Protein AF-A0A6H1ZQ33-F1 (afdb_monomer_lite)

Sequence (287 aa):
MNAYDLFRAVRDDLNEASASHWKDPEVLQKLNLNYLQLAARIGNSPGDWLLTSESVTPVASVITLPSNCAKPVHLEDSEGNPIWVNTTVRDRQVFRTVGISDEGAGQAYLQGNTIVVNADSFTTVCTLWYQERLPLLHCGVLQASTGATTLMFQLVDSNARSMLASGVNDYYNGEVVEVIDVTSGVVSQATIADYVGSTGAATVATMSPAPAATDYYGTVPRIPDEALPLLQLATTVQLLAKPSSAIDPKYFEYFAGLMKKAKVDFESWLEPRMHTSSHVQTTQWEA

Radius of gyration: 22.66 Å; chains: 1; bounding box: 55×44×64 Å

Foldseek 3Di:
DFPLVLLCLLCVLLVHNDDDPDDSQNLLVLLQVLLQVVLVVVLPFQFCLQKDKDWFWDAQQKTFADPQFPFWDWKAFPVRHTAAEDEDPVPDDPAADPDDDPPPLRHWYDDPRIIGGSHGRGGTIMMIIGGTHDFRKAKDFFQFAPKQFKTAGDQDDPDDDGNHDALDWPRQAQWKKWKQDPVPRDIWIWGFHTAHSNGSITTTDGTPPMDGRGIIMITHRSDDPLCSQLSSLSSSLVVCPPPVNPDDVVSSVVSVVSNVVSVVSVVVVSVVSSVPRPPPDDDDDDD

Secondary structure (DSSP, 8-state):
--HHHHHHHHHHHTT-SSSSSS-HHHHHHHHHHHHHHHHHHHHHSSS-TTEEEEEE--BTTEEEPPTTEEEEEEEE-TTS-B--EE-SSTT--SSPBPS--SS----EEEETTEEEESBTT----EEEEEEE-PPPP-EEE-S-B-GGGEEE-----TT-SSSPPPSSTTTTTT-EEEEE-TTT--EEEEEEEEEETTTTEEEESPPSSPP-TT-EEEEPP-S-GGGHHHHHHHHHHHHHTSTT----HHHHHHHHHHHHHHHHHHHHHHHHHHHH---TTSS----

Organism: NCBI:txid1070528

pLDDT: mean 82.44, std 15.57, range [31.55, 96.94]

Structure (mmCIF, N/CA/C/O backbone):
data_AF-A0A6H1ZQ33-F1
#
_entry.id   AF-A0A6H1ZQ33-F1
#
loop_
_atom_site.group_PDB
_a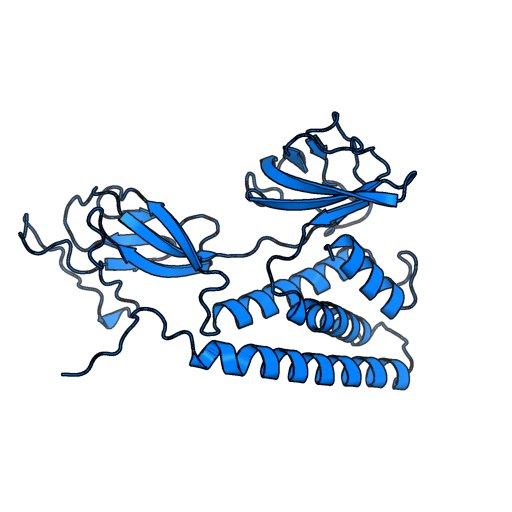tom_site.id
_atom_site.type_symbol
_atom_site.label_atom_id
_atom_site.label_alt_id
_atom_site.label_comp_id
_atom_site.label_asym_id
_atom_site.label_entity_id
_atom_site.label_seq_id
_atom_site.pdbx_PDB_ins_code
_atom_site.Cartn_x
_atom_site.Cartn_y
_atom_site.Cartn_z
_atom_site.occupancy
_atom_site.B_iso_or_equiv
_atom_site.auth_seq_id
_atom_site.auth_comp_id
_atom_site.auth_asym_id
_atom_site.auth_atom_id
_atom_site.pdbx_PDB_model_num
ATOM 1 N N . MET A 1 1 ? -9.427 7.781 3.039 1.00 86.81 1 MET A N 1
ATOM 2 C CA . MET A 1 1 ? -9.443 6.988 4.290 1.00 86.81 1 MET A CA 1
ATOM 3 C C . MET A 1 1 ? -8.051 6.417 4.467 1.00 86.81 1 MET A C 1
ATOM 5 O O . MET A 1 1 ? -7.595 5.715 3.570 1.00 86.81 1 MET A O 1
ATOM 9 N N . ASN A 1 2 ? -7.358 6.749 5.554 1.00 92.56 2 ASN A N 1
ATOM 10 C CA . ASN A 1 2 ? -5.981 6.290 5.772 1.00 92.56 2 ASN A CA 1
ATOM 11 C C . ASN A 1 2 ? -5.921 4.965 6.558 1.00 92.56 2 ASN A C 1
ATOM 13 O O . ASN A 1 2 ? -6.940 4.394 6.952 1.00 92.56 2 ASN A O 1
ATOM 17 N N . ALA A 1 3 ? -4.705 4.462 6.790 1.00 92.88 3 ALA A N 1
ATOM 18 C CA . ALA A 1 3 ? -4.466 3.244 7.558 1.00 92.88 3 ALA A CA 1
ATOM 19 C C . ALA A 1 3 ? -4.982 3.308 9.007 1.00 92.88 3 ALA A C 1
ATOM 21 O O . ALA A 1 3 ? -5.410 2.279 9.526 1.00 92.88 3 ALA A O 1
ATOM 22 N N . TYR A 1 4 ? -4.971 4.482 9.650 1.00 92.25 4 TYR A N 1
ATOM 23 C CA . TYR A 1 4 ? -5.495 4.647 11.010 1.00 92.25 4 TYR A CA 1
ATOM 24 C C . TYR A 1 4 ? -7.017 4.493 11.040 1.00 92.25 4 TYR A C 1
ATOM 26 O O . TYR A 1 4 ? -7.548 3.766 11.878 1.00 92.25 4 TYR A O 1
ATOM 34 N N . ASP A 1 5 ? -7.714 5.102 10.082 1.00 93.19 5 ASP A N 1
ATOM 35 C CA . ASP A 1 5 ? -9.164 4.969 9.947 1.00 93.19 5 ASP A CA 1
ATOM 36 C C . ASP A 1 5 ? -9.570 3.525 9.636 1.00 93.19 5 ASP A C 1
ATOM 38 O O . ASP A 1 5 ? -10.483 2.992 10.262 1.00 93.19 5 ASP A O 1
ATOM 42 N N . LEU A 1 6 ? -8.857 2.859 8.719 1.00 94.31 6 LEU A N 1
ATOM 43 C CA . LEU A 1 6 ? -9.058 1.437 8.413 1.00 94.31 6 LEU A CA 1
ATOM 44 C C . LEU A 1 6 ? -8.862 0.560 9.649 1.00 94.31 6 LEU A C 1
ATOM 46 O O . LEU A 1 6 ? -9.669 -0.324 9.933 1.00 94.31 6 LEU A O 1
ATOM 50 N N . PHE A 1 7 ? -7.781 0.803 10.386 1.00 92.62 7 PHE A N 1
ATOM 51 C CA . PHE A 1 7 ? -7.475 0.090 11.614 1.00 92.62 7 PHE A CA 1
ATOM 52 C C . PHE A 1 7 ? -8.582 0.276 12.657 1.00 92.62 7 PHE A C 1
ATOM 54 O O . PHE A 1 7 ? -9.030 -0.699 13.265 1.00 92.62 7 PHE A O 1
ATOM 61 N N . ARG A 1 8 ? -9.065 1.511 12.830 1.00 91.75 8 ARG A N 1
ATOM 62 C CA . ARG A 1 8 ? -10.172 1.831 13.734 1.00 91.75 8 ARG A CA 1
ATOM 63 C C . ARG A 1 8 ? -11.480 1.178 13.290 1.00 91.75 8 ARG A C 1
ATOM 65 O O . ARG A 1 8 ? -12.187 0.631 14.124 1.00 91.75 8 ARG A O 1
ATOM 72 N N . ALA A 1 9 ? -11.775 1.164 11.996 1.00 93.81 9 ALA A N 1
ATOM 73 C CA . ALA A 1 9 ? -12.969 0.512 11.473 1.00 93.81 9 ALA A CA 1
ATOM 74 C C . ALA A 1 9 ? -12.946 -1.006 11.734 1.00 93.81 9 ALA A C 1
ATOM 76 O O . ALA A 1 9 ? -13.940 -1.571 12.181 1.00 93.81 9 ALA A O 1
ATOM 77 N N . VAL A 1 10 ? -11.790 -1.661 11.559 1.00 93.88 10 VAL A N 1
ATOM 78 C CA . VAL A 1 10 ? -11.614 -3.075 11.940 1.00 93.88 10 VAL A CA 1
ATOM 79 C C . VAL A 1 10 ? -11.776 -3.265 13.452 1.00 93.88 10 VAL A C 1
ATOM 81 O O . VAL A 1 10 ? -12.384 -4.236 13.888 1.00 93.88 10 VAL A O 1
ATOM 84 N N . ARG A 1 11 ? -11.256 -2.351 14.274 1.00 91.06 11 ARG A N 1
ATOM 85 C CA . ARG A 1 11 ? -11.430 -2.374 15.736 1.00 91.06 11 ARG A CA 1
ATOM 86 C C . ARG A 1 11 ? -12.899 -2.277 16.149 1.00 91.06 11 ARG A C 1
ATOM 88 O O . ARG A 1 11 ? -13.353 -3.070 16.976 1.00 91.06 11 ARG A O 1
ATOM 95 N N . ASP A 1 12 ? -13.635 -1.364 15.532 1.00 92.19 12 ASP A N 1
ATOM 96 C CA . ASP A 1 12 ? -15.066 -1.177 15.758 1.00 92.19 12 ASP A CA 1
ATOM 97 C C . ASP A 1 12 ? -15.859 -2.425 15.315 1.00 92.19 12 ASP A C 1
ATOM 99 O O . ASP A 1 12 ? -16.721 -2.900 16.055 1.00 92.19 12 ASP A O 1
ATOM 103 N N . ASP A 1 13 ? -15.496 -3.038 14.181 1.00 92.69 13 ASP A N 1
ATOM 104 C CA . ASP A 1 13 ? -16.067 -4.310 13.702 1.00 92.69 13 ASP A CA 1
ATOM 105 C C . ASP A 1 13 ? -15.743 -5.514 14.603 1.00 92.69 13 ASP A C 1
ATOM 107 O O . ASP A 1 13 ? -16.437 -6.527 14.569 1.00 92.69 13 ASP A O 1
ATOM 111 N N . LEU A 1 14 ? -14.671 -5.445 15.391 1.00 90.19 14 LEU A N 1
ATOM 112 C CA . LEU A 1 14 ? -14.333 -6.452 16.402 1.00 90.19 14 LEU A CA 1
ATOM 113 C C . LEU A 1 14 ? -14.990 -6.153 17.754 1.00 90.19 14 LEU A C 1
ATOM 115 O O . LEU A 1 14 ? -14.825 -6.934 18.692 1.00 90.19 14 LEU A O 1
ATOM 119 N N . ASN A 1 15 ? -15.732 -5.045 17.853 1.00 88.25 15 ASN A N 1
ATOM 120 C CA . ASN A 1 15 ? -16.307 -4.517 19.084 1.00 88.25 15 ASN A CA 1
ATOM 121 C C . ASN A 1 15 ? -15.245 -4.266 20.178 1.00 88.25 15 ASN A C 1
ATOM 123 O O . ASN A 1 15 ? -15.492 -4.474 21.367 1.00 88.25 15 ASN A O 1
ATOM 127 N N . GLU A 1 16 ? -14.051 -3.818 19.774 1.00 83.62 16 GLU A N 1
ATOM 128 C CA . GLU A 1 16 ? -12.938 -3.479 20.665 1.00 83.62 16 GLU A CA 1
ATOM 129 C C . GLU A 1 16 ? -12.444 -2.053 20.409 1.00 83.62 16 GLU A C 1
ATOM 131 O O . GLU A 1 16 ? -11.578 -1.832 19.567 1.00 83.62 16 GLU A O 1
ATOM 136 N N . ALA A 1 17 ? -12.929 -1.082 21.190 1.00 73.50 17 ALA A N 1
ATOM 137 C CA . ALA A 1 17 ? -12.466 0.310 21.098 1.00 73.50 17 ALA A CA 1
ATOM 138 C C . ALA A 1 17 ? -10.985 0.491 21.503 1.00 73.50 17 ALA A C 1
ATOM 140 O O . ALA A 1 17 ? -10.341 1.462 21.112 1.00 73.50 17 ALA A O 1
ATOM 141 N N . SER A 1 18 ? -10.440 -0.433 22.297 1.00 75.00 18 SER A N 1
ATOM 142 C CA . SER A 1 18 ? -9.025 -0.501 22.668 1.00 75.00 18 SER A CA 1
ATOM 143 C C . SER A 1 18 ? -8.564 -1.956 22.749 1.00 75.00 18 SER A C 1
ATOM 145 O O . SER A 1 18 ? -9.382 -2.869 22.884 1.00 75.00 18 SER A O 1
ATOM 147 N N . ALA A 1 19 ? -7.251 -2.183 22.645 1.00 76.00 19 ALA A N 1
ATOM 148 C CA . ALA A 1 19 ? -6.674 -3.523 22.658 1.00 76.00 19 ALA A CA 1
ATOM 149 C C . ALA A 1 19 ? -7.055 -4.305 23.929 1.00 76.00 19 ALA A C 1
ATOM 151 O O . ALA A 1 19 ? -6.615 -3.968 25.030 1.00 76.00 19 ALA A O 1
ATOM 152 N N . SER A 1 20 ? -7.848 -5.370 23.764 1.00 79.62 20 SER A N 1
ATOM 153 C CA . SER A 1 20 ? -8.213 -6.293 24.843 1.00 79.62 20 SER A CA 1
ATOM 154 C C . SER A 1 20 ? -7.872 -7.733 24.469 1.00 79.62 20 SER A C 1
ATOM 156 O O . SER A 1 20 ? -6.851 -8.254 24.921 1.00 79.62 20 SER A O 1
ATOM 158 N N . HIS A 1 21 ? -8.673 -8.370 23.610 1.00 83.62 21 HIS A N 1
ATOM 159 C CA . HIS A 1 21 ? -8.363 -9.687 23.062 1.00 83.62 21 HIS A CA 1
ATOM 160 C C . HIS A 1 21 ? -7.360 -9.571 21.917 1.00 83.62 21 HIS A C 1
ATOM 162 O O . HIS A 1 21 ? -6.404 -10.346 21.837 1.00 83.62 21 HIS A O 1
ATOM 168 N N . TRP A 1 22 ? -7.564 -8.588 21.040 1.00 85.12 22 TRP A N 1
ATOM 169 C CA . TRP A 1 22 ? -6.690 -8.345 19.903 1.00 85.12 22 TRP A CA 1
ATOM 170 C C . TRP A 1 22 ? -5.656 -7.289 20.246 1.00 85.12 22 TRP A C 1
ATOM 172 O O . TRP A 1 22 ? -5.996 -6.186 20.672 1.00 85.12 22 TRP A O 1
ATOM 182 N N . LYS A 1 23 ? -4.379 -7.602 20.026 1.00 86.25 23 LYS A N 1
ATOM 183 C CA . LYS A 1 23 ? -3.295 -6.618 20.123 1.00 86.25 23 LYS A CA 1
ATOM 184 C C . LYS A 1 23 ? -3.224 -5.796 18.841 1.00 86.25 23 LYS A C 1
ATOM 186 O O . LYS A 1 23 ? -3.395 -6.357 17.759 1.00 86.25 23 LYS A O 1
ATOM 191 N N . ASP A 1 24 ? -2.918 -4.504 18.949 1.00 85.62 24 ASP A N 1
ATOM 192 C CA . ASP A 1 24 ? -2.805 -3.616 17.781 1.00 85.62 24 ASP A CA 1
ATOM 193 C C . ASP A 1 24 ? -1.826 -4.161 16.718 1.00 85.62 24 ASP A C 1
ATOM 195 O O . ASP A 1 24 ? -2.204 -4.214 15.543 1.00 85.62 24 ASP A O 1
ATOM 199 N N . PRO A 1 25 ? -0.644 -4.704 17.097 1.00 84.06 25 PRO A N 1
ATOM 200 C CA . PRO A 1 25 ? 0.239 -5.387 16.159 1.00 84.06 25 PRO A CA 1
ATOM 201 C C . PRO A 1 25 ? -0.400 -6.524 15.357 1.00 84.06 25 PRO A C 1
ATOM 203 O O . PRO A 1 25 ? -0.108 -6.692 14.174 1.00 84.06 25 PRO A O 1
ATOM 206 N N . GLU A 1 26 ? -1.262 -7.326 15.988 1.00 86.00 26 GLU A N 1
ATOM 207 C CA . GLU A 1 26 ? -1.905 -8.464 15.325 1.00 86.00 26 GLU A CA 1
ATOM 208 C C . GLU A 1 26 ? -2.923 -7.979 14.292 1.00 86.00 26 GLU A C 1
ATOM 210 O O . GLU A 1 26 ? -2.955 -8.492 13.173 1.00 86.00 26 GLU A O 1
ATOM 215 N N . VAL A 1 27 ? -3.717 -6.963 14.642 1.00 89.31 27 VAL A N 1
ATOM 216 C CA . VAL A 1 27 ? -4.710 -6.368 13.738 1.00 89.31 27 VAL A CA 1
ATOM 217 C C . VAL A 1 27 ? -4.017 -5.737 12.530 1.00 89.31 27 VAL A C 1
ATOM 219 O O . VAL A 1 27 ? -4.360 -6.059 11.391 1.00 89.31 27 VAL A O 1
ATOM 222 N N . LEU A 1 28 ? -2.986 -4.917 12.758 1.00 89.19 28 LEU A N 1
ATOM 223 C CA . LEU A 1 28 ? -2.243 -4.262 11.681 1.00 89.19 28 LEU A CA 1
ATOM 224 C C . LEU A 1 28 ? -1.504 -5.274 10.793 1.00 89.19 28 LEU A C 1
ATOM 226 O O . LEU A 1 28 ? -1.457 -5.106 9.576 1.00 89.19 28 LEU A O 1
ATOM 230 N N . GLN A 1 29 ? -0.971 -6.362 11.359 1.00 89.12 29 GLN A N 1
ATOM 231 C CA . GLN A 1 29 ? -0.356 -7.434 10.571 1.00 89.12 29 GLN A CA 1
ATOM 232 C C . GLN A 1 29 ? -1.367 -8.104 9.630 1.00 89.12 29 GLN A C 1
ATOM 234 O O . GLN A 1 29 ? -1.038 -8.389 8.476 1.00 89.12 29 GLN A O 1
ATOM 239 N N . LYS A 1 30 ? -2.594 -8.368 10.098 1.00 91.75 30 LYS A N 1
ATOM 240 C CA . LYS A 1 30 ? -3.654 -8.936 9.250 1.00 91.75 30 LYS A CA 1
ATOM 241 C C . LYS A 1 30 ? -4.122 -7.948 8.191 1.00 91.75 30 LYS A C 1
ATOM 243 O O . LYS A 1 30 ? -4.276 -8.352 7.039 1.00 91.75 30 LYS A O 1
ATOM 248 N N . LEU A 1 31 ? -4.251 -6.672 8.548 1.00 93.62 31 LEU A N 1
ATOM 249 C CA . LEU A 1 31 ? -4.562 -5.608 7.597 1.00 93.62 31 LEU A CA 1
ATOM 250 C C . LEU A 1 31 ? -3.520 -5.566 6.476 1.00 93.62 31 LEU A C 1
ATOM 252 O O . LEU A 1 31 ? -3.863 -5.631 5.301 1.00 93.62 31 LEU A O 1
ATOM 256 N N . ASN A 1 32 ? -2.240 -5.577 6.838 1.00 93.62 32 ASN A N 1
ATOM 257 C CA . ASN A 1 32 ? -1.128 -5.571 5.896 1.00 93.62 32 ASN A CA 1
ATOM 258 C C . ASN A 1 32 ? -1.064 -6.807 4.998 1.00 93.62 32 ASN A C 1
ATOM 260 O O . ASN A 1 32 ? -0.787 -6.698 3.804 1.00 93.62 32 ASN A O 1
ATOM 264 N N . LEU A 1 33 ? -1.352 -7.989 5.544 1.00 92.94 33 LEU A N 1
ATOM 265 C CA . LEU A 1 33 ? -1.411 -9.211 4.748 1.00 92.94 33 LEU A CA 1
ATOM 266 C C . LEU A 1 33 ? -2.501 -9.119 3.671 1.00 92.94 33 LEU A C 1
ATOM 268 O O . LEU A 1 33 ? -2.237 -9.434 2.511 1.00 92.94 33 LEU A O 1
ATOM 272 N N . ASN A 1 34 ? -3.705 -8.673 4.039 1.00 95.25 34 ASN A N 1
ATOM 273 C CA . ASN A 1 34 ? -4.806 -8.512 3.089 1.00 95.25 34 ASN A CA 1
ATOM 274 C C . ASN A 1 34 ? -4.543 -7.369 2.100 1.00 95.25 34 ASN A C 1
ATOM 276 O O . ASN A 1 34 ? -4.843 -7.515 0.917 1.00 95.25 34 ASN A O 1
ATOM 280 N N . TYR A 1 35 ? -3.910 -6.282 2.547 1.00 95.38 35 TYR A N 1
ATOM 281 C CA . TYR A 1 35 ? -3.493 -5.169 1.696 1.00 95.38 35 TYR A CA 1
ATOM 282 C C . TYR A 1 35 ? -2.549 -5.640 0.589 1.00 95.38 35 TYR A C 1
ATOM 284 O O . TYR A 1 35 ? -2.826 -5.422 -0.588 1.00 95.38 35 TYR A O 1
ATOM 292 N N . LEU A 1 36 ? -1.495 -6.384 0.938 1.00 92.69 36 LEU A N 1
ATOM 293 C CA . LEU A 1 36 ? -0.559 -6.932 -0.044 1.00 92.69 36 LEU A CA 1
ATOM 294 C C . LEU A 1 36 ? -1.206 -7.969 -0.971 1.00 92.69 36 LEU A C 1
ATOM 296 O O . LEU A 1 36 ? -0.870 -8.030 -2.152 1.00 92.69 36 LEU A O 1
ATOM 300 N N . GLN A 1 37 ? -2.143 -8.780 -0.473 1.00 92.31 37 GLN A N 1
ATOM 301 C CA . GLN A 1 37 ? -2.880 -9.724 -1.320 1.00 92.31 37 GLN A CA 1
ATOM 302 C C . GLN A 1 37 ? -3.779 -9.011 -2.335 1.00 92.31 37 GLN A C 1
ATOM 304 O O . GLN A 1 37 ? -3.853 -9.441 -3.487 1.00 92.31 37 GLN A O 1
ATOM 309 N N . LEU A 1 38 ? -4.449 -7.930 -1.931 1.00 92.50 38 LEU A N 1
ATOM 310 C CA . LEU A 1 38 ? -5.242 -7.102 -2.837 1.00 92.50 38 LEU A CA 1
ATOM 311 C C . LEU A 1 38 ? -4.349 -6.365 -3.831 1.00 92.50 38 LEU A C 1
ATOM 313 O O . LEU A 1 38 ? -4.623 -6.416 -5.026 1.00 92.50 38 LEU A O 1
ATOM 317 N N . ALA A 1 39 ? -3.243 -5.782 -3.370 1.00 91.25 39 ALA A N 1
ATOM 318 C CA . ALA A 1 39 ? -2.250 -5.146 -4.227 1.00 91.25 39 ALA A CA 1
ATOM 319 C C . ALA A 1 39 ? -1.704 -6.118 -5.281 1.00 91.25 39 ALA A C 1
ATOM 321 O O . ALA A 1 39 ? -1.634 -5.773 -6.455 1.00 91.25 39 ALA A O 1
ATOM 322 N N . ALA A 1 40 ? -1.403 -7.364 -4.903 1.00 88.31 40 ALA A N 1
ATOM 323 C CA . ALA A 1 40 ? -0.973 -8.391 -5.847 1.00 88.31 40 ALA A CA 1
ATOM 324 C C . ALA A 1 40 ? -2.073 -8.764 -6.855 1.00 88.31 40 ALA A C 1
ATOM 326 O O . ALA A 1 40 ? -1.775 -9.029 -8.017 1.00 88.31 40 ALA A O 1
ATOM 327 N N . ARG A 1 41 ? -3.348 -8.794 -6.446 1.00 87.25 41 ARG A N 1
ATOM 328 C CA . ARG A 1 41 ? -4.472 -9.038 -7.371 1.00 87.25 41 ARG A CA 1
ATOM 329 C C . ARG A 1 41 ? -4.646 -7.892 -8.362 1.00 87.25 41 ARG A C 1
ATOM 331 O O . ARG A 1 41 ? -4.797 -8.162 -9.545 1.00 87.25 41 ARG A O 1
ATOM 338 N N . ILE A 1 42 ? -4.573 -6.651 -7.886 1.00 87.12 42 ILE A N 1
ATOM 339 C CA . ILE A 1 42 ? -4.654 -5.442 -8.714 1.00 87.12 42 ILE A CA 1
ATOM 340 C C . ILE A 1 42 ? -3.455 -5.370 -9.663 1.00 87.12 42 ILE A C 1
ATOM 342 O O . ILE A 1 42 ? -3.634 -5.180 -10.859 1.00 87.12 42 ILE A O 1
ATOM 346 N N . GLY A 1 43 ? -2.240 -5.610 -9.169 1.00 82.69 43 GLY A N 1
ATOM 347 C CA . GLY A 1 43 ? -1.034 -5.638 -9.995 1.00 82.69 43 GLY A CA 1
ATOM 348 C C . GLY A 1 43 ? -1.086 -6.720 -11.075 1.00 82.69 43 GLY A C 1
ATOM 349 O O . GLY A 1 43 ? -0.648 -6.494 -12.193 1.00 82.69 43 GLY A O 1
ATOM 350 N N . ASN A 1 44 ? -1.675 -7.885 -10.798 1.00 80.06 44 ASN A N 1
ATOM 351 C CA . ASN A 1 44 ? -1.855 -8.922 -11.820 1.00 80.06 44 ASN A CA 1
ATOM 352 C C . ASN A 1 44 ? -3.061 -8.682 -12.743 1.00 80.06 44 ASN A C 1
ATOM 354 O O . ASN A 1 44 ? -3.199 -9.399 -13.735 1.00 80.06 44 ASN A O 1
ATOM 358 N N . SER A 1 45 ? -3.936 -7.725 -12.427 1.00 76.50 45 SER A N 1
ATOM 359 C CA . SER A 1 45 ? -5.034 -7.349 -13.313 1.00 76.50 45 SER A CA 1
ATOM 360 C C . SER A 1 45 ? -4.536 -6.401 -14.414 1.00 76.50 45 SER A C 1
ATOM 362 O O . SER A 1 45 ? -3.674 -5.560 -14.150 1.00 76.50 45 SER A O 1
ATOM 364 N N . PRO A 1 46 ? -5.054 -6.514 -15.649 1.00 65.56 46 PRO A N 1
ATOM 365 C CA . PRO A 1 46 ? -4.841 -5.500 -16.675 1.00 65.56 46 PRO A CA 1
ATOM 366 C C . PRO A 1 46 ? -5.366 -4.148 -16.165 1.00 65.56 46 PRO A C 1
ATOM 368 O O . PRO A 1 46 ? -6.512 -4.074 -15.718 1.00 65.56 46 PRO A O 1
ATOM 371 N N . GLY A 1 47 ? -4.533 -3.102 -16.184 1.00 63.75 47 GLY A N 1
ATOM 372 C CA . GLY A 1 47 ? -4.969 -1.771 -15.745 1.00 63.75 47 GLY A CA 1
ATOM 373 C C . GLY A 1 47 ? -3.888 -0.773 -15.333 1.00 63.75 47 GLY A C 1
ATOM 374 O O . GLY A 1 47 ? -4.251 0.259 -14.784 1.00 63.75 47 GLY A O 1
ATOM 375 N N . ASP A 1 48 ? -2.599 -1.065 -15.543 1.00 71.88 48 ASP A N 1
ATOM 376 C CA . ASP A 1 48 ? -1.431 -0.194 -15.283 1.00 71.88 48 ASP A CA 1
ATOM 377 C C . ASP A 1 48 ? -1.413 0.547 -13.924 1.00 71.88 48 ASP A C 1
ATOM 379 O O . ASP A 1 48 ? -0.632 1.467 -13.716 1.00 71.88 48 ASP A O 1
ATOM 383 N N . TRP A 1 49 ? -2.222 0.117 -12.949 1.00 79.31 49 TRP A N 1
ATOM 384 C CA . TRP A 1 49 ? -2.482 0.869 -11.715 1.00 79.31 49 TRP A CA 1
ATOM 385 C C . TRP A 1 49 ? -1.243 1.042 -10.838 1.00 79.31 49 TRP A C 1
ATOM 387 O O . TRP A 1 49 ? -1.053 2.064 -10.188 1.00 79.31 49 TRP A O 1
ATOM 397 N N . LEU A 1 50 ? -0.408 0.007 -10.804 1.00 87.12 50 LEU A N 1
ATOM 398 C CA . LEU A 1 50 ? 0.862 -0.002 -10.083 1.00 87.12 50 LEU A CA 1
ATOM 399 C C . LEU A 1 50 ? 2.048 0.098 -11.043 1.00 87.12 50 LEU A C 1
ATOM 401 O O . LEU A 1 50 ? 3.166 -0.221 -10.652 1.00 87.12 50 LEU A O 1
ATOM 405 N N . LEU A 1 51 ? 1.811 0.463 -12.306 1.00 88.81 51 LEU A N 1
ATOM 406 C CA . LEU A 1 51 ? 2.876 0.625 -13.281 1.00 88.81 51 LEU A CA 1
ATOM 407 C C . LEU A 1 51 ? 3.587 1.954 -13.022 1.00 88.81 51 LEU A C 1
ATOM 409 O O . LEU A 1 51 ? 2.971 3.015 -13.006 1.00 88.81 51 LEU A O 1
ATOM 413 N N . THR A 1 52 ? 4.896 1.882 -12.843 1.00 90.81 52 THR A N 1
ATOM 414 C CA . THR A 1 52 ? 5.774 3.042 -12.724 1.00 90.81 52 THR A CA 1
ATOM 415 C C . THR A 1 52 ? 7.000 2.845 -13.609 1.00 90.81 52 THR A C 1
ATOM 417 O O . THR A 1 52 ? 7.225 1.755 -14.144 1.00 90.81 52 THR A O 1
ATOM 420 N N . SER A 1 53 ? 7.785 3.902 -13.782 1.00 92.56 53 SER A N 1
ATOM 421 C CA . SER A 1 53 ? 9.001 3.892 -14.588 1.00 92.56 53 SER A CA 1
ATOM 422 C C . SER A 1 53 ? 10.165 4.524 -13.843 1.00 92.56 53 SER A C 1
ATOM 424 O O . SER A 1 53 ? 9.983 5.529 -13.158 1.00 92.56 53 SER A O 1
ATOM 426 N N . GLU A 1 54 ? 11.369 4.003 -14.049 1.00 92.88 54 GLU A N 1
ATOM 427 C CA . GLU A 1 54 ? 12.596 4.590 -13.513 1.00 92.88 54 GLU A CA 1
ATOM 428 C C . GLU A 1 54 ? 13.726 4.540 -14.540 1.00 92.88 54 GLU A C 1
ATOM 430 O O . GLU A 1 54 ? 13.897 3.547 -15.254 1.00 92.88 54 GLU A O 1
ATOM 435 N N . SER A 1 55 ? 14.510 5.617 -14.598 1.00 94.00 55 SER A N 1
ATOM 436 C CA . SER A 1 55 ? 15.726 5.667 -15.404 1.00 94.00 55 SER A CA 1
ATOM 437 C C . SER A 1 55 ? 16.818 4.849 -14.727 1.00 94.00 55 SER A C 1
ATOM 439 O O . SER A 1 55 ? 17.300 5.200 -13.651 1.00 94.00 55 SER A O 1
ATOM 441 N N . VAL A 1 56 ? 17.240 3.771 -15.377 1.00 92.69 56 VAL A N 1
ATOM 442 C CA . VAL A 1 56 ? 18.251 2.847 -14.869 1.00 92.69 56 VAL A CA 1
ATOM 443 C C . VAL A 1 56 ? 19.477 2.853 -15.772 1.00 92.69 56 VAL A C 1
ATOM 445 O O . VAL A 1 56 ? 19.377 2.777 -16.996 1.00 92.69 56 VAL A O 1
ATOM 448 N N . THR A 1 57 ? 20.659 2.917 -15.161 1.00 92.19 57 THR A N 1
ATOM 449 C CA . THR A 1 57 ? 21.932 2.851 -15.886 1.00 92.19 57 THR A CA 1
ATOM 450 C C . THR A 1 57 ? 22.552 1.467 -15.692 1.00 92.19 57 THR A C 1
ATOM 452 O O . THR A 1 57 ? 22.934 1.129 -14.567 1.00 92.19 57 THR A O 1
ATOM 455 N N . PRO A 1 58 ? 22.668 0.650 -16.751 1.00 90.19 58 PRO A N 1
ATOM 456 C CA . PRO A 1 58 ? 23.341 -0.636 -16.679 1.00 90.19 58 PRO A CA 1
ATOM 457 C C . PRO A 1 58 ? 24.826 -0.480 -16.322 1.00 90.19 58 PRO A C 1
ATOM 459 O O . PRO A 1 58 ? 25.518 0.406 -16.825 1.00 90.19 58 PRO A O 1
ATOM 462 N N . VAL A 1 59 ? 25.344 -1.396 -15.505 1.00 90.69 59 VAL A N 1
ATOM 463 C CA . VAL A 1 59 ? 26.775 -1.528 -15.209 1.00 90.69 59 VAL A CA 1
ATOM 464 C C . VAL A 1 59 ? 27.252 -2.856 -15.779 1.00 90.69 59 VAL A C 1
ATOM 466 O O . VAL A 1 59 ? 26.821 -3.916 -15.329 1.00 90.69 59 VAL A O 1
ATOM 469 N N . ALA A 1 60 ? 28.126 -2.807 -16.788 1.00 87.19 60 ALA A N 1
ATOM 470 C CA . ALA A 1 60 ? 28.602 -3.995 -17.506 1.00 87.19 60 ALA A CA 1
ATOM 471 C C . ALA A 1 60 ? 27.447 -4.892 -18.007 1.00 87.19 60 ALA A C 1
ATOM 473 O O . ALA A 1 60 ? 27.450 -6.111 -17.804 1.00 87.19 60 ALA A O 1
ATOM 474 N N . SER A 1 61 ? 26.448 -4.265 -18.639 1.00 88.25 61 SER A N 1
ATOM 475 C CA . SER A 1 61 ? 25.232 -4.909 -19.156 1.00 88.25 61 SER A CA 1
ATOM 476 C C . SER A 1 61 ? 24.282 -5.474 -18.097 1.00 88.25 61 SER A C 1
ATOM 478 O O . SER A 1 61 ? 23.369 -6.226 -18.435 1.00 88.25 61 SER A O 1
ATOM 480 N N . VAL A 1 62 ? 24.470 -5.126 -16.821 1.00 90.19 62 VAL A N 1
ATOM 481 C CA . VAL A 1 62 ? 23.597 -5.545 -15.720 1.00 90.19 62 VAL A CA 1
ATOM 482 C C . VAL A 1 62 ? 22.836 -4.343 -15.179 1.00 90.19 62 VAL A C 1
ATOM 484 O O . VAL A 1 62 ? 23.430 -3.371 -14.720 1.00 90.19 62 VAL A O 1
ATOM 487 N N . ILE A 1 63 ? 21.514 -4.432 -15.204 1.00 92.44 63 ILE A N 1
ATOM 488 C CA . ILE A 1 63 ? 20.588 -3.475 -14.606 1.00 92.44 63 ILE A CA 1
ATOM 489 C C . ILE A 1 63 ? 20.129 -4.049 -13.268 1.00 92.44 63 ILE A C 1
ATOM 491 O O . ILE A 1 63 ? 19.538 -5.129 -13.226 1.00 92.44 63 ILE A O 1
ATOM 495 N N . THR A 1 64 ? 20.380 -3.336 -12.174 1.00 94.00 64 THR A N 1
ATOM 496 C CA . THR A 1 64 ? 19.821 -3.684 -10.861 1.00 94.00 64 THR A CA 1
ATOM 497 C C . THR A 1 64 ? 18.379 -3.206 -10.791 1.00 94.00 64 THR A C 1
ATOM 499 O O . THR A 1 64 ? 18.107 -2.047 -11.092 1.00 94.00 64 THR A O 1
ATOM 502 N N . LEU A 1 65 ? 17.455 -4.089 -10.406 1.00 91.94 65 LEU A N 1
ATOM 503 C CA . LEU A 1 65 ? 16.059 -3.698 -10.239 1.00 91.94 65 LEU A CA 1
ATOM 504 C C . LEU A 1 65 ? 15.912 -2.730 -9.052 1.00 91.94 65 LEU A C 1
ATOM 506 O O . LEU A 1 65 ? 16.538 -2.969 -8.009 1.00 91.94 65 LEU A O 1
ATOM 510 N N . PRO A 1 66 ? 15.056 -1.700 -9.171 1.00 91.06 66 PRO A N 1
ATOM 511 C CA . PRO A 1 66 ? 14.682 -0.839 -8.054 1.00 91.06 66 PRO A CA 1
ATOM 512 C C . PRO A 1 66 ? 14.199 -1.640 -6.841 1.00 91.06 66 PRO A C 1
ATOM 514 O O . PRO A 1 66 ? 13.627 -2.726 -6.974 1.00 91.06 66 PRO A O 1
ATOM 517 N N . SER A 1 67 ? 14.421 -1.124 -5.633 1.00 87.00 67 SER A N 1
ATOM 518 C CA . SER A 1 67 ? 14.090 -1.827 -4.380 1.00 87.00 67 SER A CA 1
ATOM 519 C C . SER A 1 67 ? 12.582 -2.071 -4.208 1.00 87.00 67 SER A C 1
ATOM 521 O O . SER A 1 67 ? 12.170 -3.086 -3.632 1.00 87.00 67 SER A O 1
ATOM 523 N N . ASN A 1 68 ? 11.767 -1.170 -4.753 1.00 88.44 68 ASN A N 1
ATOM 524 C CA . ASN A 1 68 ? 10.314 -1.247 -4.842 1.00 88.44 68 ASN A CA 1
ATOM 525 C C . ASN A 1 68 ? 9.834 -1.986 -6.108 1.00 88.44 68 ASN A C 1
ATOM 527 O O . ASN A 1 68 ? 8.636 -2.046 -6.343 1.00 88.44 68 ASN A O 1
ATOM 531 N N . CYS A 1 69 ? 10.699 -2.588 -6.928 1.00 89.81 69 CYS A N 1
ATOM 532 C CA . CYS A 1 69 ? 10.247 -3.351 -8.091 1.00 89.81 69 CYS A CA 1
ATOM 533 C C . CYS A 1 69 ? 9.631 -4.695 -7.660 1.00 89.81 69 CYS A C 1
ATOM 535 O O . CYS A 1 69 ? 10.303 -5.568 -7.099 1.00 89.81 69 CYS A O 1
ATOM 537 N N . ALA A 1 70 ? 8.330 -4.880 -7.905 1.00 87.88 70 ALA A N 1
ATOM 538 C CA . ALA A 1 70 ? 7.651 -6.161 -7.715 1.00 87.88 70 ALA A CA 1
ATOM 539 C C . ALA A 1 70 ? 7.844 -7.075 -8.928 1.00 87.88 70 ALA A C 1
ATOM 541 O O . ALA A 1 70 ? 8.151 -8.258 -8.771 1.00 87.88 70 ALA A O 1
ATOM 542 N N . LYS A 1 71 ? 7.653 -6.522 -10.129 1.00 86.50 71 LYS A N 1
ATOM 543 C CA . LYS A 1 71 ? 7.764 -7.247 -11.394 1.00 86.50 71 LYS A CA 1
ATOM 544 C C . LYS A 1 71 ? 8.120 -6.279 -12.528 1.00 86.50 71 LYS A C 1
ATOM 546 O O . LYS A 1 71 ? 7.357 -5.344 -12.757 1.00 86.50 71 LYS A O 1
ATOM 551 N N . PRO A 1 72 ? 9.204 -6.507 -13.283 1.00 88.31 72 PRO A N 1
ATOM 552 C CA . PRO A 1 72 ? 9.481 -5.731 -14.486 1.00 88.31 72 PRO A CA 1
ATOM 553 C C . PRO A 1 72 ? 8.461 -6.059 -15.583 1.00 88.31 72 PRO A C 1
ATOM 555 O O . PRO A 1 72 ? 8.057 -7.215 -15.741 1.00 88.31 72 PRO A O 1
ATOM 558 N N . VAL A 1 73 ? 8.037 -5.036 -16.320 1.00 85.75 73 VAL A N 1
ATOM 559 C CA . VAL A 1 73 ? 7.021 -5.131 -17.378 1.00 85.75 73 VAL A CA 1
ATOM 560 C C . VAL A 1 73 ? 7.658 -4.894 -18.738 1.00 85.75 73 VAL A C 1
ATOM 562 O O . VAL A 1 73 ? 7.539 -5.740 -19.621 1.00 85.75 73 VAL A O 1
ATOM 565 N N . HIS A 1 74 ? 8.360 -3.772 -18.885 1.00 86.25 74 HIS A N 1
ATOM 566 C CA . HIS A 1 74 ? 8.956 -3.358 -20.145 1.00 86.25 74 HIS A CA 1
ATOM 567 C C . HIS A 1 74 ? 10.269 -2.596 -19.910 1.00 86.25 74 HIS A C 1
ATOM 569 O O . HIS A 1 74 ? 10.493 -2.056 -18.829 1.00 86.25 74 HIS A O 1
ATOM 575 N N . LEU A 1 75 ? 11.157 -2.595 -20.900 1.00 89.75 75 LEU A N 1
ATOM 576 C CA . LEU A 1 75 ? 12.440 -1.906 -20.864 1.00 89.75 75 LEU A CA 1
ATOM 577 C C . LEU A 1 75 ? 12.623 -1.170 -22.188 1.00 89.75 75 LEU A C 1
ATOM 579 O O . LEU A 1 75 ? 12.499 -1.787 -23.242 1.00 89.75 75 LEU A O 1
ATOM 583 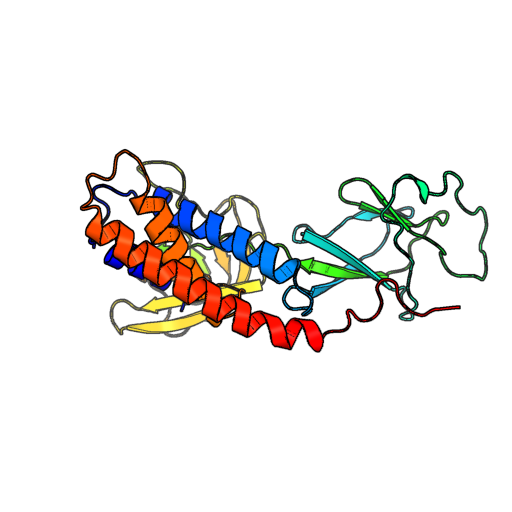N N . GLU A 1 76 ? 12.949 0.112 -22.117 1.00 90.69 76 GLU A N 1
ATOM 584 C CA . GLU A 1 76 ? 13.167 0.982 -23.274 1.00 90.69 76 GLU A CA 1
ATOM 585 C C . GLU A 1 76 ? 14.600 1.509 -23.257 1.00 90.69 76 GLU A C 1
ATOM 587 O O . GLU A 1 76 ? 15.168 1.754 -22.188 1.00 90.69 76 GLU A O 1
ATOM 592 N N . ASP A 1 77 ? 15.199 1.683 -24.430 1.00 86.81 77 ASP A N 1
ATOM 593 C CA . ASP A 1 77 ? 16.448 2.429 -24.559 1.00 86.81 77 ASP A CA 1
ATOM 594 C C . ASP A 1 77 ? 16.218 3.950 -24.434 1.00 86.81 77 ASP A C 1
ATOM 596 O O . ASP A 1 77 ? 15.098 4.433 -24.259 1.00 86.81 77 ASP A O 1
ATOM 600 N N . SER A 1 78 ? 17.294 4.732 -24.522 1.00 86.94 78 SER A N 1
ATOM 601 C CA . SER A 1 78 ? 17.233 6.197 -24.437 1.00 86.94 78 SER A CA 1
ATOM 602 C C . SER A 1 78 ? 16.443 6.872 -25.565 1.00 86.94 78 SER A C 1
ATOM 604 O O . SER A 1 78 ? 16.151 8.063 -25.469 1.00 86.94 78 SER A O 1
ATOM 606 N N . GLU A 1 79 ? 16.138 6.148 -26.641 1.00 85.00 79 GLU A N 1
ATOM 607 C CA . GLU A 1 79 ? 15.372 6.620 -27.796 1.00 85.00 79 GLU A CA 1
ATOM 608 C C . GLU A 1 79 ? 13.902 6.164 -27.739 1.00 85.00 79 GLU A C 1
ATOM 610 O O . GLU A 1 79 ? 13.105 6.552 -28.593 1.00 85.00 79 GLU A O 1
ATOM 615 N N . GLY A 1 80 ? 13.523 5.391 -26.713 1.00 82.38 80 GLY A N 1
ATOM 616 C CA . GLY A 1 80 ? 12.186 4.822 -26.556 1.00 82.38 80 GLY A CA 1
ATOM 617 C C . GLY A 1 80 ? 11.975 3.527 -27.343 1.00 82.38 80 GLY A C 1
ATOM 618 O O . GLY A 1 80 ? 10.837 3.077 -27.472 1.00 82.38 80 GLY A O 1
ATOM 619 N N . ASN A 1 81 ? 13.035 2.917 -27.884 1.00 84.62 81 ASN A N 1
ATOM 620 C CA . ASN A 1 81 ? 12.912 1.632 -28.558 1.00 84.62 81 ASN A CA 1
ATOM 621 C C . ASN A 1 81 ? 12.826 0.495 -27.527 1.00 84.62 81 ASN A C 1
ATOM 623 O O . ASN A 1 81 ? 13.579 0.479 -26.546 1.00 84.62 81 ASN A O 1
ATOM 627 N N . PRO A 1 82 ? 11.958 -0.503 -27.762 1.00 85.00 82 PRO A N 1
ATOM 628 C CA . PRO A 1 82 ? 11.769 -1.611 -26.841 1.00 85.00 82 PRO A CA 1
ATOM 629 C C . PRO A 1 82 ? 12.982 -2.554 -26.812 1.00 85.00 82 PRO A C 1
ATOM 631 O O . PRO A 1 82 ? 13.403 -3.086 -27.839 1.00 85.00 82 PRO A O 1
ATOM 634 N N . ILE A 1 83 ? 13.481 -2.851 -25.611 1.00 85.38 83 ILE A N 1
ATOM 635 C CA . ILE A 1 83 ? 14.430 -3.934 -25.338 1.00 85.38 83 ILE A CA 1
ATOM 636 C C . ILE A 1 83 ? 13.641 -5.153 -24.850 1.00 85.38 83 ILE A C 1
ATOM 638 O O . ILE A 1 83 ? 13.052 -5.161 -23.766 1.00 85.38 83 ILE A O 1
ATOM 642 N N . TRP A 1 84 ? 13.636 -6.219 -25.647 1.00 82.00 84 TRP A N 1
ATOM 643 C CA . TRP A 1 84 ? 12.840 -7.413 -25.362 1.00 82.00 84 TRP A CA 1
ATOM 644 C C . TRP A 1 84 ? 13.395 -8.204 -24.176 1.00 82.00 84 TRP A C 1
ATOM 646 O O . TRP A 1 84 ? 14.497 -8.746 -24.244 1.00 82.00 84 TRP A O 1
ATOM 656 N N . VAL A 1 85 ? 12.619 -8.310 -23.091 1.00 82.81 85 VAL A N 1
ATOM 657 C CA . VAL A 1 85 ? 12.995 -9.091 -21.903 1.00 82.81 85 VAL A CA 1
ATOM 658 C C . VAL A 1 85 ? 12.448 -10.517 -22.006 1.00 82.81 85 VAL A C 1
ATOM 660 O O . VAL A 1 85 ? 11.257 -10.768 -21.824 1.00 82.81 85 VAL A O 1
ATOM 663 N N . ASN A 1 86 ? 13.338 -11.478 -22.231 1.00 79.06 86 ASN A N 1
ATOM 664 C CA . ASN A 1 86 ? 13.028 -12.900 -22.230 1.00 79.06 86 ASN A CA 1
ATOM 665 C C . ASN A 1 86 ? 12.743 -13.369 -20.796 1.00 79.06 86 ASN A C 1
ATOM 667 O O . ASN A 1 86 ? 13.606 -13.348 -19.910 1.00 79.06 86 ASN A O 1
ATOM 671 N N . THR A 1 87 ? 11.509 -13.811 -20.562 1.00 68.44 87 THR A N 1
ATOM 672 C CA . THR A 1 87 ? 11.034 -14.251 -19.241 1.00 68.44 87 THR A CA 1
ATOM 673 C C . THR A 1 87 ? 11.306 -15.729 -18.976 1.00 68.44 87 THR A C 1
ATOM 675 O O . THR A 1 87 ? 11.438 -16.133 -17.818 1.00 68.44 87 THR A O 1
ATOM 678 N N . THR A 1 88 ? 11.435 -16.552 -20.022 1.00 67.00 88 THR A N 1
ATOM 679 C CA . THR A 1 88 ? 11.687 -17.988 -19.869 1.00 67.00 88 THR A CA 1
ATOM 680 C C . THR A 1 88 ? 13.182 -18.299 -19.842 1.00 67.00 88 THR A C 1
ATOM 682 O O . THR A 1 88 ? 13.998 -17.644 -20.485 1.00 67.00 88 THR A O 1
ATOM 685 N N . VAL A 1 89 ? 13.563 -19.341 -19.096 1.00 65.38 89 VAL A N 1
ATOM 686 C CA . VAL A 1 89 ? 14.958 -19.820 -19.045 1.00 65.38 89 VAL A CA 1
ATOM 687 C C . VAL A 1 89 ? 15.410 -20.375 -20.399 1.00 65.38 89 VAL A C 1
ATOM 689 O O . VAL A 1 89 ? 16.593 -20.317 -20.717 1.00 65.38 89 VAL A O 1
ATOM 692 N N . ARG A 1 90 ? 14.472 -20.897 -21.197 1.00 62.75 90 ARG A N 1
ATOM 693 C CA . ARG A 1 90 ? 14.741 -21.514 -22.499 1.00 62.75 90 ARG A CA 1
ATOM 694 C C . ARG A 1 90 ? 15.151 -20.488 -23.553 1.00 62.75 90 ARG A C 1
ATOM 696 O O . ARG A 1 90 ? 15.984 -20.804 -24.394 1.00 62.75 90 ARG A O 1
ATOM 703 N N . ASP A 1 91 ? 14.607 -19.280 -23.460 1.00 61.56 91 ASP A N 1
ATOM 704 C CA . ASP A 1 91 ? 14.867 -18.192 -24.408 1.00 61.56 91 ASP A CA 1
ATOM 705 C C . ASP A 1 91 ? 16.094 -17.357 -24.006 1.00 61.56 91 ASP A C 1
ATOM 707 O O . ASP A 1 91 ? 16.435 -16.367 -24.651 1.00 61.56 91 ASP A O 1
ATOM 711 N N . ARG A 1 92 ? 16.794 -17.747 -22.932 1.00 63.84 92 ARG A N 1
ATOM 712 C CA . ARG A 1 92 ? 18.065 -17.126 -22.554 1.00 63.84 92 ARG A CA 1
ATOM 713 C C . ARG A 1 92 ? 19.127 -17.540 -23.559 1.00 63.84 92 ARG A C 1
ATOM 715 O O . ARG A 1 92 ? 19.536 -18.701 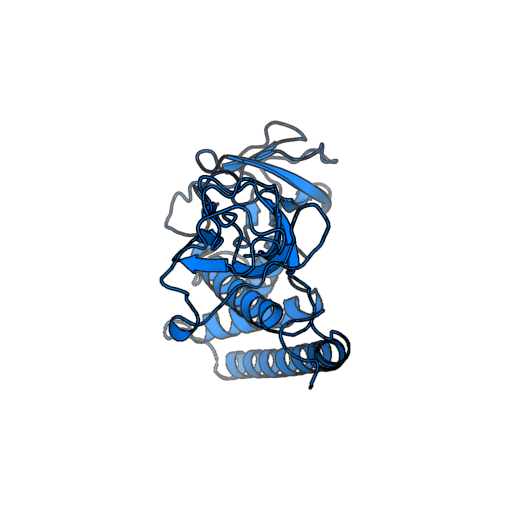-23.605 1.00 63.84 92 ARG A O 1
ATOM 722 N N . GLN A 1 93 ? 19.603 -16.585 -24.346 1.00 59.22 93 GLN A N 1
ATOM 723 C CA . GLN A 1 93 ? 20.762 -16.818 -25.191 1.00 59.22 93 GLN A CA 1
ATOM 724 C C . GLN A 1 93 ? 22.004 -16.985 -24.307 1.00 59.22 93 GLN A C 1
ATOM 726 O O . GLN A 1 93 ? 22.322 -16.142 -23.473 1.00 59.22 93 GLN A O 1
ATOM 731 N N . VAL A 1 94 ? 22.699 -18.111 -24.480 1.00 55.69 94 VAL A N 1
ATOM 732 C CA . VAL A 1 94 ? 23.937 -18.438 -23.748 1.00 55.69 94 VAL A CA 1
ATOM 733 C C . VAL A 1 94 ? 25.133 -17.635 -24.285 1.00 55.69 94 VAL A C 1
ATOM 735 O O . VAL A 1 94 ? 26.165 -17.533 -23.625 1.00 55.69 94 VAL A O 1
ATOM 738 N N . PHE A 1 95 ? 24.993 -17.030 -25.466 1.00 57.66 95 PHE A N 1
ATOM 739 C CA . PHE A 1 95 ? 26.049 -16.286 -26.141 1.00 57.66 95 PHE A CA 1
ATOM 740 C C . PHE A 1 95 ? 25.744 -14.789 -26.126 1.00 57.66 95 PHE A C 1
ATOM 742 O O . PHE A 1 95 ? 24.661 -14.371 -26.537 1.00 57.66 95 PHE A O 1
ATOM 749 N N . ARG A 1 96 ? 26.721 -13.995 -25.672 1.00 57.25 96 ARG A N 1
ATOM 750 C CA . ARG A 1 96 ? 26.707 -12.539 -25.832 1.00 57.25 96 ARG A CA 1
ATOM 751 C C . ARG A 1 96 ? 27.041 -12.197 -27.271 1.00 57.25 96 ARG A C 1
ATOM 753 O O . ARG A 1 96 ? 28.007 -12.736 -27.811 1.00 57.25 96 ARG A O 1
ATOM 760 N N . THR A 1 97 ? 26.271 -11.300 -27.873 1.00 56.81 97 THR A N 1
ATOM 761 C CA . THR A 1 97 ? 26.638 -10.724 -29.165 1.00 56.81 97 THR A CA 1
ATOM 762 C C . THR A 1 97 ? 27.953 -9.967 -28.980 1.00 56.81 97 THR A C 1
ATOM 764 O O . THR A 1 97 ? 28.046 -9.057 -28.156 1.00 56.81 97 THR A O 1
ATOM 767 N N . VAL A 1 98 ? 29.000 -10.409 -29.678 1.00 48.56 98 VAL A N 1
ATOM 768 C CA . VAL A 1 98 ? 30.330 -9.792 -29.636 1.00 48.56 98 VAL A CA 1
ATOM 769 C C . VAL A 1 98 ? 30.409 -8.784 -30.776 1.00 48.56 98 VAL A C 1
ATOM 771 O O . VAL A 1 98 ? 30.351 -9.174 -31.940 1.00 48.56 98 VAL A O 1
ATOM 774 N N . GLY A 1 99 ? 30.567 -7.505 -30.440 1.00 50.91 99 GLY A N 1
ATOM 775 C CA . GLY A 1 99 ? 30.663 -6.409 -31.406 1.00 50.91 99 GLY A CA 1
ATOM 776 C C . GLY A 1 99 ? 29.478 -5.445 -31.351 1.00 50.91 99 GLY A C 1
ATOM 777 O O . GLY A 1 99 ? 28.418 -5.765 -30.824 1.00 50.91 99 GLY A O 1
ATOM 778 N N . ILE A 1 100 ? 29.694 -4.241 -31.883 1.00 44.72 100 ILE A N 1
ATOM 779 C CA . ILE A 1 100 ? 28.666 -3.211 -32.051 1.00 44.72 100 ILE A CA 1
ATOM 780 C C . ILE A 1 100 ? 27.810 -3.655 -33.241 1.00 44.72 100 ILE A C 1
ATOM 782 O O . ILE A 1 100 ? 28.210 -3.465 -34.387 1.00 44.72 100 ILE A O 1
ATOM 786 N N . SER A 1 101 ? 26.696 -4.342 -32.996 1.00 45.56 101 SER A N 1
ATOM 787 C CA . SER A 1 101 ? 25.667 -4.488 -34.023 1.00 45.56 101 SER A CA 1
ATOM 788 C C . SER A 1 101 ? 24.864 -3.190 -34.067 1.00 45.56 101 SER A C 1
ATOM 790 O O . SER A 1 101 ? 24.395 -2.729 -33.031 1.00 45.56 101 SER A O 1
ATOM 792 N N . ASP A 1 102 ? 24.699 -2.616 -35.260 1.00 44.62 102 ASP A N 1
ATOM 793 C CA . ASP A 1 102 ? 23.806 -1.470 -35.521 1.00 44.62 102 ASP A CA 1
ATOM 794 C C . ASP A 1 102 ? 22.319 -1.809 -35.267 1.00 44.62 102 ASP A C 1
ATOM 796 O O . ASP A 1 102 ? 21.454 -0.939 -35.281 1.00 44.62 102 ASP A O 1
ATOM 800 N N . GLU A 1 103 ? 22.012 -3.081 -35.005 1.00 46.09 103 GLU A N 1
ATOM 801 C CA . GLU A 1 103 ? 20.752 -3.524 -34.422 1.00 46.09 103 GLU A CA 1
ATOM 802 C C . GLU A 1 103 ? 20.901 -3.466 -32.898 1.00 46.09 103 GLU A C 1
ATOM 804 O O . GLU A 1 103 ? 21.731 -4.186 -32.330 1.00 46.09 103 GLU A O 1
ATOM 809 N N . GLY A 1 104 ? 20.140 -2.561 -32.268 1.00 51.91 104 GLY A N 1
ATOM 810 C CA . GLY A 1 104 ? 20.159 -2.263 -30.834 1.00 51.91 104 GLY A CA 1
ATOM 811 C C . GLY A 1 104 ? 20.170 -3.506 -29.942 1.00 51.91 104 GLY A C 1
ATOM 812 O O . GLY A 1 104 ? 19.834 -4.598 -30.383 1.00 51.91 104 GLY A O 1
ATOM 813 N N . ALA A 1 105 ? 20.591 -3.345 -28.683 1.00 55.94 105 ALA A N 1
ATOM 814 C CA . ALA A 1 105 ? 20.827 -4.431 -27.729 1.00 55.94 105 ALA A CA 1
ATOM 815 C C . ALA A 1 105 ? 19.641 -5.421 -27.660 1.00 55.94 105 ALA A C 1
ATOM 817 O O . ALA A 1 105 ? 18.678 -5.221 -26.927 1.00 55.94 105 ALA A O 1
ATOM 818 N N . GLY A 1 106 ? 19.693 -6.475 -28.481 1.00 65.31 106 GLY A N 1
ATOM 819 C CA . GLY A 1 106 ? 18.466 -7.031 -29.062 1.00 65.31 106 GLY A CA 1
ATOM 820 C C . GLY A 1 106 ? 17.592 -7.830 -28.109 1.00 65.31 106 GLY A C 1
ATOM 821 O O . GLY A 1 106 ? 16.424 -8.064 -28.410 1.00 65.31 106 GLY A O 1
ATOM 822 N N . GLN A 1 107 ? 18.135 -8.274 -26.974 1.00 78.44 107 GLN A N 1
ATOM 823 C CA . GLN A 1 107 ? 17.424 -9.085 -25.989 1.00 78.44 107 GLN A CA 1
ATOM 824 C C . GLN A 1 107 ? 18.022 -8.879 -24.596 1.00 78.44 107 GLN A C 1
ATOM 826 O O . GLN A 1 107 ? 19.233 -8.729 -24.438 1.00 78.44 107 GLN A O 1
ATOM 831 N N . ALA A 1 108 ? 17.184 -8.935 -23.573 1.00 85.62 108 ALA A N 1
ATOM 832 C CA . ALA A 1 108 ? 17.566 -8.945 -22.170 1.00 85.62 108 ALA A CA 1
ATOM 833 C C . ALA A 1 108 ? 16.898 -10.127 -21.454 1.00 85.62 108 ALA A C 1
ATOM 835 O O . ALA A 1 108 ? 15.958 -10.723 -21.970 1.00 85.62 108 ALA A O 1
ATOM 836 N N . TYR A 1 109 ? 17.365 -10.506 -20.269 1.00 86.44 109 TYR A N 1
ATOM 837 C CA . TYR A 1 109 ? 16.737 -11.570 -19.479 1.00 86.44 109 TYR A CA 1
ATOM 838 C C . TYR A 1 109 ? 16.855 -11.323 -17.979 1.00 86.44 109 TYR A C 1
ATOM 840 O O . TYR A 1 109 ? 17.769 -10.650 -17.506 1.00 86.44 109 TYR A O 1
ATOM 848 N N . LEU A 1 110 ? 15.932 -11.912 -17.215 1.00 87.81 110 LEU A N 1
ATOM 849 C CA . LEU A 1 110 ? 15.918 -11.801 -15.756 1.00 87.81 110 LEU A CA 1
ATOM 850 C C . LEU A 1 110 ? 16.882 -12.786 -15.092 1.00 87.81 110 LEU A C 1
ATOM 852 O O . LEU A 1 110 ? 16.831 -13.995 -15.349 1.00 87.81 110 LEU A O 1
ATOM 856 N N . GLN A 1 111 ? 17.698 -12.284 -14.166 1.00 86.56 111 GLN A N 1
ATOM 857 C CA . GLN A 1 111 ? 18.578 -13.076 -13.313 1.00 86.56 111 GLN A CA 1
ATOM 858 C C . GLN A 1 111 ? 18.491 -12.597 -11.856 1.00 86.56 111 GLN A C 1
ATOM 860 O O . GLN A 1 111 ? 19.203 -11.701 -11.419 1.00 86.56 111 GLN A O 1
ATOM 865 N N . GLY A 1 112 ? 17.629 -13.232 -11.058 1.00 86.00 112 GLY A N 1
ATOM 866 C CA . GLY A 1 112 ? 17.429 -12.820 -9.666 1.00 86.00 112 GLY A CA 1
ATOM 867 C C . GLY A 1 112 ? 16.822 -11.417 -9.594 1.00 86.00 112 GLY A C 1
ATOM 868 O O . GLY A 1 112 ? 15.739 -11.210 -10.130 1.00 86.00 112 GLY A O 1
ATOM 869 N N . ASN A 1 113 ? 17.519 -10.474 -8.947 1.00 88.12 113 ASN A N 1
ATOM 870 C CA . ASN A 1 113 ? 17.089 -9.074 -8.826 1.00 88.12 113 ASN A CA 1
ATOM 871 C C . ASN A 1 113 ? 17.728 -8.147 -9.879 1.00 88.12 113 ASN A C 1
ATOM 873 O O . ASN A 1 113 ? 17.878 -6.947 -9.647 1.00 88.12 113 ASN A O 1
ATOM 877 N N . THR A 1 114 ? 18.174 -8.703 -11.005 1.00 91.81 114 THR A N 1
ATOM 878 C CA . THR A 1 114 ? 18.783 -7.936 -12.092 1.00 91.81 114 THR A CA 1
ATOM 879 C C . THR A 1 114 ? 18.220 -8.335 -13.452 1.00 91.81 114 THR A C 1
ATOM 881 O O . THR A 1 114 ? 17.709 -9.445 -13.644 1.00 91.81 114 THR A O 1
ATOM 884 N N . ILE A 1 115 ? 18.325 -7.414 -14.407 1.00 90.38 115 ILE A N 1
ATOM 885 C CA . ILE A 1 115 ? 18.127 -7.661 -15.834 1.00 90.38 115 ILE A CA 1
ATOM 886 C C . ILE A 1 115 ? 19.503 -7.633 -16.493 1.00 90.38 115 ILE A C 1
ATOM 888 O O . ILE A 1 115 ? 20.263 -6.683 -16.314 1.00 90.38 115 ILE A O 1
ATOM 892 N N . VAL A 1 116 ? 19.833 -8.673 -17.251 1.00 89.19 116 VAL A N 1
ATOM 893 C CA . VAL A 1 116 ? 21.074 -8.736 -18.025 1.00 89.19 116 VAL A CA 1
ATOM 894 C C . VAL A 1 116 ? 20.743 -8.480 -19.484 1.00 89.19 116 VAL A C 1
ATOM 896 O O . VAL A 1 116 ? 19.962 -9.217 -20.083 1.00 89.19 116 VAL A O 1
ATOM 899 N N . VAL A 1 117 ? 21.341 -7.438 -20.048 1.00 88.19 117 VAL A N 1
ATOM 900 C CA . VAL A 1 117 ? 21.223 -7.092 -21.464 1.00 88.19 117 VAL A CA 1
ATOM 901 C C . VAL A 1 117 ? 22.238 -7.918 -22.251 1.00 88.19 117 VAL A C 1
ATOM 903 O O . VAL A 1 117 ? 23.414 -7.981 -21.887 1.00 88.19 117 VAL A O 1
ATOM 906 N N . ASN A 1 118 ? 21.803 -8.570 -23.329 1.00 84.31 118 ASN A N 1
ATOM 907 C CA . ASN A 1 118 ? 22.645 -9.447 -24.143 1.00 84.31 118 ASN A CA 1
ATOM 908 C C . ASN A 1 118 ? 23.507 -8.673 -25.155 1.00 84.31 118 ASN A C 1
ATOM 910 O O . ASN A 1 118 ? 23.530 -8.972 -26.346 1.00 84.31 118 ASN A O 1
ATOM 914 N N . ALA A 1 119 ? 24.216 -7.666 -24.665 1.00 80.50 119 ALA A N 1
ATOM 915 C CA . ALA A 1 119 ? 25.199 -6.891 -25.404 1.00 80.50 119 ALA A CA 1
ATOM 916 C C . ALA A 1 119 ? 26.456 -6.775 -24.543 1.00 80.50 119 ALA A C 1
ATOM 918 O O . ALA A 1 119 ? 26.362 -6.739 -23.314 1.00 80.50 119 ALA A O 1
ATOM 919 N N . ASP A 1 120 ? 27.638 -6.765 -25.152 1.00 78.69 120 ASP A N 1
ATOM 920 C CA . ASP A 1 120 ? 28.867 -6.599 -24.383 1.00 78.69 120 ASP A CA 1
ATOM 921 C C . ASP A 1 120 ? 29.046 -5.143 -23.931 1.00 78.69 120 ASP A C 1
ATOM 923 O O . ASP A 1 120 ? 28.842 -4.214 -24.708 1.00 78.69 120 ASP A O 1
ATOM 927 N N . SER A 1 121 ? 29.426 -4.950 -22.666 1.00 81.88 121 SER A N 1
ATOM 928 C CA . SER A 1 121 ? 29.686 -3.631 -22.064 1.00 81.88 121 SER A CA 1
ATOM 929 C C . SER A 1 121 ? 28.588 -2.575 -22.293 1.00 81.88 121 SER A C 1
ATOM 931 O O . SER A 1 121 ? 28.883 -1.395 -22.470 1.00 81.88 121 SER A O 1
ATOM 933 N N . PHE A 1 122 ? 27.317 -2.980 -22.261 1.00 83.81 122 PHE A N 1
ATOM 934 C CA . PHE A 1 122 ? 26.182 -2.074 -22.426 1.00 83.81 122 PHE A CA 1
ATOM 935 C C . PHE A 1 122 ? 26.052 -1.151 -21.206 1.00 83.81 122 PHE A C 1
ATOM 937 O O . PHE A 1 122 ? 26.021 -1.627 -20.067 1.00 83.81 122 PHE A O 1
ATOM 944 N N . THR A 1 123 ? 26.008 0.160 -21.455 1.00 87.19 123 THR A N 1
ATOM 945 C CA . THR A 1 123 ? 25.977 1.225 -20.431 1.00 87.19 123 THR A CA 1
ATOM 946 C C . THR A 1 123 ? 24.972 2.338 -20.737 1.00 87.19 123 THR A C 1
ATOM 948 O O . THR A 1 123 ? 24.872 3.297 -19.971 1.00 87.19 123 THR A O 1
ATOM 951 N N . THR A 1 124 ? 24.227 2.234 -21.840 1.00 88.00 124 THR A N 1
ATOM 952 C CA . THR A 1 124 ? 23.214 3.223 -22.227 1.00 88.00 124 THR A CA 1
ATOM 953 C C . THR A 1 124 ? 22.095 3.262 -21.193 1.00 88.00 124 THR A C 1
ATOM 955 O O . THR A 1 124 ? 21.629 2.215 -20.747 1.00 88.00 124 THR A O 1
ATOM 958 N N . VAL A 1 125 ? 21.671 4.468 -20.806 1.00 90.94 125 VAL A N 1
ATOM 959 C CA . VAL A 1 125 ? 20.545 4.662 -19.884 1.00 90.94 125 VAL A CA 1
ATOM 960 C C . VAL A 1 125 ? 19.279 4.082 -20.510 1.00 90.94 125 VAL A C 1
ATOM 962 O O . VAL A 1 125 ? 18.979 4.355 -21.671 1.00 90.94 125 VAL A O 1
ATOM 965 N N . CYS A 1 126 ? 18.545 3.306 -19.723 1.00 91.25 126 CYS A N 1
ATOM 966 C CA . CYS A 1 126 ? 17.274 2.713 -20.107 1.00 91.25 126 CYS A CA 1
ATOM 967 C C . CYS A 1 126 ? 16.152 3.236 -19.212 1.00 91.25 126 CYS A C 1
ATOM 969 O O . CYS A 1 126 ? 16.389 3.571 -18.051 1.00 91.25 126 CYS A O 1
ATOM 971 N N . THR A 1 127 ? 14.923 3.222 -19.715 1.00 94.00 127 THR A N 1
ATOM 972 C CA . THR A 1 127 ? 13.725 3.414 -18.893 1.00 94.00 127 THR A CA 1
ATOM 973 C C . THR A 1 127 ? 13.133 2.043 -18.587 1.00 94.00 127 THR A C 1
ATOM 975 O O . THR A 1 127 ? 12.696 1.321 -19.483 1.00 94.00 127 THR A O 1
ATOM 978 N N . LEU A 1 128 ? 13.150 1.649 -17.312 1.00 92.81 128 LEU A N 1
ATOM 979 C CA . LEU A 1 128 ? 12.531 0.413 -16.843 1.00 92.81 128 LEU A CA 1
ATOM 980 C C . LEU A 1 128 ? 11.107 0.709 -16.385 1.00 92.81 128 LEU A C 1
ATOM 982 O O . LEU A 1 128 ? 10.919 1.408 -15.394 1.00 92.81 128 LEU A O 1
ATOM 986 N N . TRP A 1 129 ? 10.127 0.102 -17.045 1.00 91.94 129 TRP A N 1
ATOM 987 C CA . TRP A 1 129 ? 8.734 0.080 -16.617 1.00 91.94 129 TRP A CA 1
ATOM 988 C C . TRP A 1 129 ? 8.475 -1.165 -15.772 1.00 91.94 129 TRP A C 1
ATOM 990 O O . TRP A 1 129 ? 8.746 -2.296 -16.195 1.00 91.94 129 TRP A O 1
ATOM 1000 N N . TYR A 1 130 ? 7.946 -0.987 -14.568 1.00 90.19 130 TYR A N 1
ATOM 1001 C CA . TYR A 1 130 ? 7.725 -2.080 -13.630 1.00 90.19 130 TYR A CA 1
ATOM 1002 C C . TYR A 1 130 ? 6.485 -1.874 -12.769 1.00 90.19 130 TYR A C 1
ATOM 1004 O O . TYR A 1 130 ? 6.019 -0.762 -12.552 1.00 90.19 130 TYR A O 1
ATOM 1012 N N . GLN A 1 131 ? 5.954 -2.983 -12.263 1.00 89.94 131 GLN A N 1
ATOM 1013 C CA . GLN A 1 131 ? 4.940 -2.967 -11.224 1.00 89.94 131 GLN A CA 1
ATOM 1014 C C . GLN A 1 131 ? 5.599 -2.679 -9.888 1.00 89.94 131 GLN A C 1
ATOM 1016 O O . GLN A 1 131 ? 6.490 -3.416 -9.453 1.00 89.94 131 GLN A O 1
ATOM 1021 N N . GLU A 1 132 ? 5.148 -1.621 -9.241 1.00 90.12 132 GLU A N 1
ATOM 1022 C CA . GLU A 1 132 ? 5.634 -1.199 -7.946 1.00 90.12 132 GLU A CA 1
ATOM 1023 C C . GLU A 1 132 ? 5.121 -2.114 -6.827 1.00 90.12 132 GLU A C 1
ATOM 1025 O O . GLU A 1 132 ? 3.957 -2.520 -6.771 1.00 90.12 132 GLU A O 1
ATOM 1030 N N . ARG A 1 133 ? 6.017 -2.445 -5.903 1.00 89.12 133 ARG A N 1
ATOM 1031 C CA . ARG A 1 133 ? 5.722 -3.100 -4.639 1.00 89.12 133 ARG A CA 1
ATOM 1032 C C . ARG A 1 133 ? 5.274 -2.030 -3.659 1.00 89.12 133 ARG A C 1
ATOM 1034 O O . ARG A 1 133 ? 6.081 -1.213 -3.230 1.00 89.12 133 ARG A O 1
ATOM 1041 N N . LEU A 1 134 ? 4.014 -2.104 -3.253 1.00 91.75 134 LEU A N 1
ATOM 1042 C CA . LEU A 1 134 ? 3.488 -1.215 -2.229 1.00 91.75 134 LEU A CA 1
ATOM 1043 C C . LEU A 1 134 ? 4.153 -1.497 -0.870 1.00 91.75 134 LEU A C 1
ATOM 1045 O O . LEU A 1 134 ? 4.282 -2.672 -0.490 1.00 91.75 134 LEU A O 1
ATOM 1049 N N . PRO A 1 135 ? 4.559 -0.457 -0.126 1.00 91.75 135 PRO A N 1
ATOM 1050 C CA . PRO A 1 135 ? 5.016 -0.619 1.244 1.00 91.75 135 PRO A CA 1
ATOM 1051 C C . PRO A 1 135 ? 3.851 -1.019 2.149 1.00 91.75 135 PRO A C 1
ATOM 1053 O O . PRO A 1 135 ? 2.679 -0.868 1.808 1.00 91.75 135 PRO A O 1
ATOM 1056 N N . LEU A 1 136 ? 4.174 -1.573 3.315 1.00 92.06 136 LEU A N 1
ATOM 1057 C CA . LEU A 1 136 ? 3.162 -1.900 4.317 1.00 92.06 136 LEU A CA 1
ATOM 1058 C C . LEU A 1 136 ? 2.428 -0.638 4.788 1.00 92.06 136 LEU A C 1
ATOM 1060 O O . LEU A 1 136 ? 3.016 0.423 4.913 1.00 92.06 136 LEU A O 1
ATOM 1064 N N . LEU A 1 137 ? 1.150 -0.759 5.114 1.00 92.81 137 LEU A N 1
ATOM 1065 C CA . LEU A 1 137 ? 0.417 0.275 5.824 1.00 92.81 137 LEU A CA 1
ATOM 1066 C C . LEU A 1 137 ? 0.962 0.430 7.245 1.00 92.81 137 LEU A C 1
ATOM 1068 O O . LEU A 1 137 ? 1.226 -0.558 7.946 1.00 92.81 137 LEU A O 1
ATOM 1072 N N . HIS A 1 138 ? 1.065 1.679 7.685 1.00 91.44 138 HIS A N 1
ATOM 1073 C CA . HIS A 1 138 ? 1.480 2.037 9.032 1.00 91.44 138 HIS A CA 1
ATOM 1074 C C . HIS A 1 138 ? 0.564 3.108 9.614 1.00 91.44 138 HIS A C 1
ATOM 1076 O O . HIS A 1 138 ? 0.089 3.993 8.905 1.00 91.44 138 HIS A O 1
ATOM 1082 N N . CYS A 1 139 ? 0.283 3.006 10.907 1.00 91.38 139 CYS A N 1
ATOM 1083 C CA . CYS A 1 139 ? -0.548 3.961 11.623 1.00 91.38 139 CYS A CA 1
ATOM 1084 C C . CYS A 1 139 ? -0.236 3.937 13.116 1.00 91.38 139 CYS A C 1
ATOM 1086 O O . CYS A 1 139 ? 0.263 2.938 13.639 1.00 91.38 139 CYS A O 1
ATOM 1088 N N . GLY A 1 140 ? -0.594 5.006 13.819 1.00 88.00 140 GLY A N 1
ATOM 1089 C CA . GLY A 1 140 ? -0.466 5.069 15.269 1.00 88.00 140 GLY A CA 1
ATOM 1090 C C . GLY A 1 140 ? -0.621 6.479 15.818 1.00 88.00 140 GLY A C 1
ATOM 1091 O O . GLY A 1 140 ? -1.280 7.325 15.220 1.00 88.00 140 GLY A O 1
ATOM 1092 N N . VAL A 1 141 ? 0.003 6.712 16.971 1.00 87.31 141 VAL A N 1
ATOM 1093 C CA . VAL A 1 141 ? 0.163 8.036 17.588 1.00 87.31 141 VAL A CA 1
ATOM 1094 C C . VAL A 1 141 ? 1.597 8.497 17.359 1.00 87.31 141 VAL A C 1
ATOM 1096 O O . VAL A 1 141 ? 2.527 7.697 17.501 1.00 87.31 141 VAL A O 1
ATOM 1099 N N . LEU A 1 142 ? 1.797 9.757 16.979 1.00 85.38 142 LEU A N 1
ATOM 1100 C CA . LEU A 1 142 ? 3.144 10.304 16.788 1.00 85.38 142 LEU A CA 1
ATOM 1101 C C . LEU A 1 142 ? 3.931 10.264 18.109 1.00 85.38 142 LEU A C 1
ATOM 1103 O O . LEU A 1 142 ? 3.437 10.714 19.130 1.00 85.38 142 LEU A O 1
ATOM 1107 N N . GLN A 1 143 ? 5.165 9.746 18.122 1.00 76.56 143 GLN A N 1
ATOM 1108 C CA . GLN A 1 143 ? 5.950 9.647 19.372 1.00 76.56 143 GLN A CA 1
ATOM 1109 C C . GLN A 1 143 ? 6.593 10.979 19.784 1.00 76.56 143 GLN A C 1
ATOM 1111 O O . GLN A 1 143 ? 6.709 11.297 20.967 1.00 76.56 143 GLN A O 1
ATOM 1116 N N . ALA A 1 144 ? 7.049 11.733 18.793 1.00 68.00 144 ALA A N 1
ATOM 1117 C CA . ALA A 1 144 ? 7.589 13.076 18.906 1.00 68.00 144 ALA A CA 1
ATOM 1118 C C . ALA A 1 144 ? 7.473 13.714 17.517 1.00 68.00 144 ALA A C 1
ATOM 1120 O O . ALA A 1 144 ? 7.697 13.048 16.515 1.00 68.00 144 ALA A O 1
ATOM 1121 N N . SER A 1 145 ? 7.128 14.986 17.412 1.00 63.12 145 SER A N 1
ATOM 1122 C CA . SER A 1 145 ? 7.232 15.716 16.148 1.00 63.12 145 SER A CA 1
ATOM 1123 C C . SER A 1 145 ? 8.240 16.835 16.346 1.00 63.12 145 SER A C 1
ATOM 1125 O O . SER A 1 145 ? 8.083 17.705 17.203 1.00 63.12 145 SER A O 1
ATOM 1127 N N . THR A 1 146 ? 9.328 16.813 15.580 1.00 58.62 146 THR A N 1
ATOM 1128 C CA . THR A 1 146 ? 10.243 17.956 15.509 1.00 58.62 146 THR A CA 1
ATOM 1129 C C . THR A 1 146 ? 9.686 18.951 14.497 1.00 58.62 146 THR A C 1
ATOM 1131 O O . THR A 1 146 ? 10.205 19.104 13.396 1.00 58.62 146 THR A O 1
ATOM 1134 N N . GLY A 1 147 ? 8.593 19.618 14.874 1.00 66.81 147 GLY A N 1
ATOM 1135 C CA . GLY A 1 147 ? 7.967 20.675 14.079 1.00 66.81 147 GLY A CA 1
ATOM 1136 C C . GLY A 1 147 ? 7.101 20.182 12.917 1.00 66.81 147 GLY A C 1
ATOM 1137 O O . GLY A 1 147 ? 6.688 19.030 12.856 1.00 66.81 147 GLY A O 1
ATOM 1138 N N . ALA A 1 148 ? 6.802 21.096 11.992 1.00 79.62 148 ALA A N 1
ATOM 1139 C CA . ALA A 1 148 ? 5.821 20.893 10.924 1.00 79.62 148 ALA A CA 1
ATOM 1140 C C . ALA A 1 148 ? 6.305 20.015 9.750 1.00 79.62 148 ALA A C 1
ATOM 1142 O O . ALA A 1 148 ? 5.524 19.756 8.841 1.00 79.62 148 ALA A O 1
ATOM 1143 N N . THR A 1 149 ? 7.572 19.593 9.741 1.00 87.94 149 THR A N 1
ATOM 1144 C CA . THR A 1 149 ? 8.229 18.924 8.599 1.00 87.94 149 THR A CA 1
ATOM 1145 C C . THR A 1 149 ? 8.749 17.524 8.915 1.00 87.94 149 THR A C 1
ATOM 1147 O O . THR A 1 149 ? 9.302 16.866 8.038 1.00 87.94 149 THR A O 1
ATOM 1150 N N . THR A 1 150 ? 8.635 17.057 10.160 1.00 89.31 150 THR A N 1
ATOM 1151 C CA . THR A 1 150 ? 9.164 15.748 10.560 1.00 89.31 150 THR A CA 1
ATOM 1152 C C . THR A 1 150 ? 8.176 15.027 11.459 1.00 89.31 150 THR A C 1
ATOM 1154 O O . THR A 1 150 ? 7.811 15.520 12.528 1.00 89.31 150 THR A O 1
ATOM 1157 N N . LEU A 1 151 ? 7.790 13.829 11.033 1.00 89.44 151 LEU A N 1
ATOM 1158 C CA . LEU A 1 151 ? 6.922 12.915 11.761 1.00 89.44 151 LEU A CA 1
ATOM 1159 C C . LEU A 1 151 ? 7.773 11.768 12.306 1.00 89.44 151 LEU A C 1
ATOM 1161 O O . LEU A 1 151 ? 8.493 11.129 11.542 1.00 89.44 151 LEU A O 1
ATOM 1165 N N . MET A 1 152 ? 7.693 11.480 13.605 1.00 88.62 152 MET A N 1
ATOM 1166 C CA . MET A 1 152 ? 8.339 10.287 14.160 1.00 88.62 152 MET A CA 1
ATOM 1167 C C . MET A 1 152 ? 7.327 9.155 14.255 1.00 88.62 152 MET A C 1
ATOM 1169 O O . MET A 1 152 ? 6.430 9.169 15.109 1.00 88.62 152 MET A O 1
ATOM 1173 N N . PHE A 1 153 ? 7.498 8.166 13.384 1.00 86.00 153 PHE A N 1
ATOM 1174 C CA . PHE A 1 153 ? 6.761 6.917 13.456 1.00 86.00 153 PHE A CA 1
ATOM 1175 C C . PHE A 1 153 ? 7.254 6.095 14.640 1.00 86.00 153 PHE A C 1
ATOM 1177 O O . PHE A 1 153 ? 8.432 6.102 15.002 1.00 86.00 153 PHE A O 1
ATOM 1184 N N . GLN A 1 154 ? 6.335 5.363 15.257 1.00 72.19 154 GLN A N 1
ATOM 1185 C CA . GLN A 1 154 ? 6.661 4.568 16.428 1.00 72.19 154 GLN A CA 1
ATOM 1186 C C . GLN A 1 154 ? 7.525 3.358 16.029 1.00 72.19 154 GLN A C 1
ATOM 1188 O O . GLN A 1 154 ? 7.074 2.454 15.322 1.00 72.19 154 GLN A O 1
ATOM 1193 N N . LEU A 1 155 ? 8.772 3.331 16.511 1.00 60.38 155 LEU A N 1
ATOM 1194 C CA . LEU A 1 155 ? 9.717 2.221 16.307 1.00 60.38 155 LEU A CA 1
ATOM 1195 C C . LEU A 1 155 ? 9.801 1.241 17.478 1.00 60.38 155 LEU A C 1
ATOM 1197 O O . LEU A 1 155 ? 10.382 0.164 17.336 1.00 60.38 155 LEU A O 1
ATOM 1201 N N . VAL A 1 156 ? 9.243 1.592 18.635 1.00 52.44 156 VAL A N 1
ATOM 1202 C CA . VAL A 1 156 ? 9.285 0.744 19.827 1.00 52.44 156 VAL A CA 1
ATOM 1203 C C . VAL A 1 156 ? 7.884 0.628 20.404 1.00 52.44 156 VAL A C 1
ATOM 1205 O O . VAL A 1 156 ? 7.311 1.600 20.897 1.00 52.44 156 VAL A O 1
ATOM 1208 N N . ASP A 1 157 ? 7.345 -0.584 20.359 1.00 51.47 157 ASP A N 1
ATOM 1209 C CA . ASP A 1 157 ? 6.305 -0.995 21.288 1.00 51.47 157 ASP A CA 1
ATOM 1210 C C . ASP A 1 157 ? 7.017 -1.511 22.544 1.00 51.47 157 ASP A C 1
ATOM 1212 O O . ASP A 1 157 ? 7.866 -2.407 22.464 1.00 51.47 157 ASP A O 1
ATOM 1216 N N . SER A 1 158 ? 6.699 -0.940 23.705 1.00 45.97 158 SER A N 1
ATOM 1217 C CA . SER A 1 158 ? 7.177 -1.449 24.991 1.00 45.97 158 SER A CA 1
ATOM 1218 C C . SER A 1 158 ? 6.662 -2.868 25.275 1.00 45.97 158 SER A C 1
ATOM 1220 O O . SER A 1 158 ? 7.208 -3.530 26.153 1.00 45.97 158 SER A O 1
ATOM 1222 N N . ASN A 1 159 ? 5.684 -3.370 24.505 1.00 40.56 159 ASN A N 1
ATOM 1223 C CA . ASN A 1 159 ? 5.117 -4.709 24.611 1.00 40.56 159 ASN A CA 1
ATOM 1224 C C . ASN A 1 159 ? 4.781 -5.367 23.247 1.00 40.56 159 ASN A C 1
ATOM 1226 O O . ASN A 1 159 ? 3.623 -5.608 22.927 1.00 40.56 159 ASN A O 1
ATOM 1230 N N . ALA A 1 160 ? 5.821 -5.870 22.569 1.00 38.38 160 ALA A N 1
ATOM 1231 C CA . ALA A 1 160 ? 5.789 -6.942 21.555 1.00 38.38 160 ALA A CA 1
ATOM 1232 C C . ALA A 1 160 ? 5.521 -6.574 20.073 1.00 38.38 160 ALA A C 1
ATOM 1234 O O . ALA A 1 160 ? 4.477 -6.088 19.674 1.00 38.38 160 ALA A O 1
ATOM 1235 N N . ARG A 1 161 ? 6.506 -6.958 19.244 1.00 37.34 161 ARG A N 1
ATOM 1236 C CA . ARG A 1 161 ? 6.517 -7.183 17.782 1.00 37.34 161 ARG A CA 1
ATOM 1237 C C . ARG A 1 161 ? 5.206 -6.883 17.018 1.00 37.34 161 ARG A C 1
ATOM 1239 O O . ARG A 1 161 ? 4.276 -7.680 17.072 1.00 37.34 161 ARG A O 1
ATOM 1246 N N . SER A 1 162 ? 5.285 -5.864 16.146 1.00 46.66 162 SER A N 1
ATOM 1247 C CA . SER A 1 162 ? 4.502 -5.662 14.900 1.00 46.66 162 SER A CA 1
ATOM 1248 C C . SER A 1 162 ? 3.498 -4.491 14.828 1.00 46.66 162 SER A C 1
ATOM 1250 O O . SER A 1 162 ? 2.539 -4.569 14.069 1.00 46.66 162 SER A O 1
ATOM 1252 N N . MET A 1 163 ? 3.760 -3.369 15.506 1.00 55.16 163 MET A N 1
ATOM 1253 C CA . MET A 1 163 ? 3.380 -2.027 15.004 1.00 55.16 163 MET A CA 1
ATOM 1254 C C . MET A 1 163 ? 4.598 -1.211 14.548 1.00 55.16 163 MET A C 1
ATOM 1256 O O . MET A 1 163 ? 4.521 0.002 14.387 1.00 55.16 163 MET A O 1
ATOM 1260 N N . LEU A 1 164 ? 5.754 -1.853 14.382 1.00 67.19 164 LEU A N 1
ATOM 1261 C CA . LEU A 1 164 ? 6.993 -1.128 14.127 1.00 67.19 164 LEU A CA 1
ATOM 1262 C C . LEU A 1 164 ? 7.049 -0.702 12.666 1.00 67.19 164 LEU A C 1
ATOM 1264 O O . LEU A 1 164 ? 6.852 -1.527 11.771 1.00 67.19 164 LEU A O 1
ATOM 1268 N N . ALA A 1 165 ? 7.332 0.578 12.444 1.00 76.25 165 ALA A N 1
ATOM 1269 C CA . ALA A 1 165 ? 7.675 1.063 11.120 1.00 76.25 165 ALA A CA 1
ATOM 1270 C C . ALA A 1 165 ? 8.892 0.281 10.579 1.00 76.25 165 ALA A C 1
ATOM 1272 O O . ALA A 1 165 ? 9.690 -0.266 11.348 1.00 76.25 165 ALA A O 1
ATOM 1273 N N . SER A 1 166 ? 9.015 0.171 9.253 1.00 84.88 166 SER A N 1
ATOM 1274 C CA . SER A 1 166 ? 10.123 -0.566 8.640 1.00 84.88 166 SER A CA 1
ATOM 1275 C C . SER A 1 166 ? 11.468 -0.013 9.109 1.00 84.88 166 SER A C 1
ATOM 1277 O O . SER A 1 166 ? 11.687 1.195 9.091 1.00 84.88 166 SER A O 1
ATOM 1279 N N . GLY A 1 167 ? 12.391 -0.896 9.491 1.00 85.50 167 GLY A N 1
ATOM 1280 C CA . GLY A 1 167 ? 13.760 -0.511 9.851 1.00 85.50 167 GLY A CA 1
ATOM 1281 C C . GLY A 1 167 ? 14.642 -0.165 8.645 1.00 85.50 167 GLY A C 1
ATOM 1282 O O . GLY A 1 167 ? 15.831 0.096 8.810 1.00 85.50 167 GLY A O 1
ATOM 1283 N N . VAL A 1 168 ? 14.088 -0.219 7.432 1.00 87.94 168 VAL A N 1
ATOM 1284 C CA . VAL A 1 168 ? 14.800 0.009 6.173 1.00 87.94 168 VAL A CA 1
ATOM 1285 C C . VAL A 1 168 ? 14.647 1.476 5.776 1.00 87.94 168 VAL A C 1
ATOM 1287 O O . VAL A 1 168 ? 13.531 1.992 5.762 1.00 87.94 168 VAL A O 1
ATOM 1290 N N . ASN A 1 169 ? 15.759 2.141 5.461 1.00 90.25 169 ASN A N 1
ATOM 1291 C CA . ASN A 1 169 ? 15.728 3.502 4.920 1.00 90.25 169 ASN A CA 1
ATOM 1292 C C . ASN A 1 169 ? 14.947 3.541 3.604 1.00 90.25 169 ASN A C 1
ATOM 1294 O O . ASN A 1 169 ? 14.890 2.544 2.885 1.00 90.25 169 ASN A O 1
ATOM 1298 N N . ASP A 1 170 ? 14.333 4.684 3.321 1.00 90.44 170 ASP A N 1
ATOM 1299 C CA . ASP A 1 170 ? 13.580 4.966 2.097 1.00 90.44 170 ASP A CA 1
ATOM 1300 C C . ASP A 1 170 ? 12.319 4.113 1.888 1.00 90.44 170 ASP A C 1
ATOM 1302 O O . ASP A 1 170 ? 11.615 4.270 0.896 1.00 90.44 170 ASP A O 1
ATOM 1306 N N . TYR A 1 171 ? 11.989 3.226 2.832 1.00 90.94 171 TYR A N 1
ATOM 1307 C CA . TYR A 1 171 ? 10.907 2.254 2.675 1.00 90.94 171 TYR A CA 1
ATOM 1308 C C . TYR A 1 171 ? 9.523 2.886 2.464 1.00 90.94 171 TYR A C 1
ATOM 1310 O O . TYR A 1 171 ? 8.678 2.279 1.815 1.00 90.94 171 TYR A O 1
ATOM 1318 N N . TYR A 1 172 ? 9.293 4.082 3.012 1.00 93.00 172 TYR A N 1
ATOM 1319 C CA . TYR A 1 172 ? 8.040 4.831 2.872 1.00 93.00 172 TYR A CA 1
ATOM 1320 C C . TYR A 1 172 ? 8.174 6.072 1.978 1.00 93.00 172 TYR A C 1
ATOM 1322 O O . TYR A 1 172 ? 7.268 6.902 1.958 1.00 93.00 172 TYR A O 1
ATOM 1330 N N . ASN A 1 173 ? 9.289 6.250 1.262 1.00 93.25 173 ASN A N 1
ATOM 1331 C CA . ASN A 1 173 ? 9.461 7.428 0.410 1.00 93.25 173 ASN A CA 1
ATOM 1332 C C . ASN A 1 173 ? 8.421 7.431 -0.714 1.00 93.25 173 ASN A C 1
ATOM 1334 O O . ASN A 1 173 ? 8.153 6.405 -1.333 1.00 93.25 173 ASN A O 1
ATOM 1338 N N . GLY A 1 174 ? 7.836 8.598 -0.974 1.00 91.19 174 GLY A N 1
ATOM 1339 C CA . GLY A 1 174 ? 6.752 8.769 -1.941 1.00 91.19 174 GLY A CA 1
ATOM 1340 C C . GLY A 1 174 ? 5.367 8.399 -1.406 1.00 91.19 174 GLY A C 1
ATOM 1341 O O . GLY A 1 174 ? 4.368 8.764 -2.028 1.00 91.19 174 GLY A O 1
ATOM 1342 N N . GLU A 1 175 ? 5.272 7.752 -0.242 1.00 93.75 175 GLU A N 1
ATOM 1343 C CA . GLU A 1 175 ? 3.980 7.464 0.372 1.00 93.75 175 GLU A CA 1
ATOM 1344 C C . GLU A 1 175 ? 3.344 8.727 0.944 1.00 93.75 175 GLU A C 1
ATOM 1346 O O . GLU A 1 175 ? 4.010 9.647 1.429 1.00 93.75 175 GLU A O 1
ATOM 1351 N N . VAL A 1 176 ? 2.018 8.759 0.894 1.00 95.44 176 VAL A N 1
ATOM 1352 C CA . VAL A 1 176 ? 1.230 9.844 1.464 1.00 95.44 176 VAL A CA 1
ATOM 1353 C C . VAL A 1 176 ? 0.849 9.477 2.890 1.00 95.44 176 VAL A C 1
ATOM 1355 O O . VAL A 1 176 ? 0.363 8.378 3.153 1.00 95.44 176 VAL A O 1
ATOM 1358 N N . VAL A 1 177 ? 1.056 10.401 3.821 1.00 94.50 177 VAL A N 1
ATOM 1359 C CA . VAL A 1 177 ? 0.671 10.258 5.224 1.00 94.50 177 VAL A CA 1
ATOM 1360 C C . VAL A 1 177 ? -0.345 11.327 5.589 1.00 94.50 177 VAL A C 1
ATOM 1362 O O . VAL A 1 177 ? -0.198 12.501 5.247 1.00 94.50 177 VAL A O 1
ATOM 1365 N N . GLU A 1 178 ? -1.388 10.900 6.287 1.00 94.56 178 GLU A N 1
ATOM 1366 C CA . GLU A 1 178 ? -2.387 11.773 6.885 1.00 94.56 178 GLU A CA 1
ATOM 1367 C C . GLU A 1 178 ? -2.186 11.817 8.396 1.00 94.56 178 GLU A C 1
ATOM 1369 O O . GLU A 1 178 ? -1.932 10.790 9.030 1.00 94.56 178 GLU A O 1
ATOM 1374 N N . VAL A 1 179 ? -2.304 13.015 8.961 1.00 92.56 179 VAL A N 1
ATOM 1375 C CA . VAL A 1 179 ? -2.236 13.286 10.396 1.00 92.56 179 VAL A CA 1
ATOM 1376 C C . VAL A 1 179 ? -3.535 13.957 10.817 1.00 92.56 179 VAL A C 1
ATOM 1378 O O . VAL A 1 179 ? -3.959 14.935 10.204 1.00 92.56 179 VAL A O 1
ATOM 1381 N N . ILE A 1 180 ? -4.156 13.429 11.863 1.00 91.81 180 ILE A N 1
ATOM 1382 C CA . ILE A 1 180 ? -5.393 13.923 12.456 1.00 91.81 180 ILE A CA 1
ATOM 1383 C C . ILE A 1 180 ? -5.027 14.646 13.749 1.00 91.81 180 ILE A C 1
ATOM 1385 O O . ILE A 1 180 ? -4.627 14.012 14.730 1.00 91.81 180 ILE A O 1
ATOM 1389 N N . ASP A 1 181 ? -5.192 15.966 13.746 1.00 90.62 181 ASP A N 1
ATOM 1390 C CA . ASP A 1 181 ? -5.032 16.795 14.937 1.00 90.62 181 ASP A CA 1
ATOM 1391 C C . ASP A 1 181 ? -6.102 16.416 15.968 1.00 90.62 181 ASP A C 1
ATOM 1393 O O . ASP A 1 181 ? -7.303 16.533 15.715 1.00 90.62 181 ASP A O 1
ATOM 1397 N N . VAL A 1 182 ? -5.680 15.952 17.144 1.00 88.50 182 VAL A N 1
ATOM 1398 C CA . VAL A 1 182 ? -6.609 15.465 18.181 1.00 88.50 182 VAL A CA 1
ATOM 1399 C C . VAL A 1 182 ? -7.418 16.592 18.827 1.00 88.50 182 VAL A C 1
ATOM 1401 O O . VAL A 1 182 ? -8.512 16.357 19.341 1.00 88.50 182 VAL A O 1
ATOM 1404 N N . THR A 1 183 ? -6.909 17.821 18.800 1.00 88.25 183 THR A N 1
ATOM 1405 C CA . THR A 1 183 ? -7.563 18.988 19.402 1.00 88.25 183 THR A CA 1
ATOM 1406 C C . THR A 1 183 ? -8.610 19.578 18.467 1.00 88.25 183 THR A C 1
ATOM 1408 O O . THR A 1 183 ? -9.719 19.895 18.897 1.00 88.25 183 THR A O 1
ATOM 1411 N N . SER A 1 184 ? -8.255 19.760 17.195 1.00 88.44 184 SER A N 1
ATOM 1412 C CA . SER A 1 184 ? -9.099 20.433 16.206 1.00 88.44 184 SER A CA 1
ATOM 1413 C C . SER A 1 184 ? -9.899 19.472 15.322 1.00 88.44 184 SER A C 1
ATOM 1415 O O . SER A 1 184 ? -10.884 19.888 14.713 1.00 88.44 184 SER A O 1
ATOM 1417 N N . GLY A 1 185 ? -9.500 18.199 15.247 1.00 88.19 185 GLY A N 1
ATOM 1418 C CA . GLY A 1 185 ? -10.057 17.209 14.322 1.00 88.19 185 GLY A CA 1
ATOM 1419 C C . GLY A 1 185 ? -9.668 17.446 12.860 1.00 88.19 185 GLY A C 1
ATOM 1420 O O . GLY A 1 185 ? -10.197 16.776 11.974 1.00 88.19 185 GLY A O 1
ATOM 1421 N N . VAL A 1 186 ? -8.786 18.413 12.587 1.00 91.62 186 VAL A N 1
ATOM 1422 C CA . VAL A 1 186 ? -8.342 18.743 11.230 1.00 91.62 186 VAL A CA 1
ATOM 1423 C C . VAL A 1 186 ? -7.396 17.660 10.723 1.00 91.62 186 VAL A C 1
ATOM 1425 O O . VAL A 1 186 ? -6.480 17.238 11.428 1.00 91.62 186 VAL A O 1
ATOM 1428 N N . VAL A 1 187 ? -7.611 17.237 9.477 1.00 92.69 187 VAL A N 1
ATOM 1429 C CA . VAL A 1 187 ? -6.734 16.295 8.780 1.00 92.69 187 VAL A CA 1
ATOM 1430 C C . VAL A 1 187 ? -5.751 17.073 7.914 1.00 92.69 187 VAL A C 1
ATOM 1432 O O . VAL A 1 187 ? -6.151 17.826 7.027 1.00 92.69 187 VAL A O 1
ATOM 1435 N N . SER A 1 188 ? -4.466 16.859 8.166 1.00 92.06 188 SER A N 1
ATOM 1436 C CA . SER A 1 188 ? -3.355 17.345 7.351 1.00 92.06 188 SER A CA 1
ATOM 1437 C C . SER A 1 188 ? -2.769 16.185 6.557 1.00 92.06 188 SER A C 1
ATOM 1439 O O . SER A 1 188 ? -2.654 15.079 7.078 1.00 92.06 188 SER A O 1
ATOM 1441 N N . GLN A 1 189 ? -2.334 16.431 5.324 1.00 93.50 189 GLN A N 1
ATOM 1442 C CA . GLN A 1 189 ? -1.741 15.409 4.461 1.00 93.50 189 GLN A CA 1
ATOM 1443 C C . GLN A 1 189 ? -0.416 15.899 3.878 1.00 93.50 189 GLN A C 1
ATOM 1445 O O . GLN A 1 189 ? -0.288 17.072 3.526 1.00 93.50 189 GLN A O 1
ATOM 1450 N N . ALA A 1 190 ? 0.565 15.006 3.770 1.00 94.19 190 ALA A N 1
ATOM 1451 C CA . ALA A 1 190 ? 1.815 15.280 3.073 1.00 94.19 190 ALA A CA 1
ATOM 1452 C C . ALA A 1 190 ? 2.430 14.002 2.489 1.00 94.19 190 ALA A C 1
ATOM 1454 O O . ALA A 1 190 ? 2.174 12.899 2.967 1.00 94.19 190 ALA A O 1
ATOM 1455 N N . THR A 1 191 ? 3.263 14.157 1.462 1.00 95.25 191 THR A N 1
ATOM 1456 C CA . THR A 1 191 ? 4.091 13.072 0.919 1.00 95.25 191 THR A CA 1
ATOM 1457 C C . THR A 1 191 ? 5.406 12.985 1.686 1.00 95.25 191 THR A C 1
ATOM 1459 O O . THR A 1 191 ? 6.034 14.009 1.971 1.00 95.25 191 THR A O 1
ATOM 1462 N N . ILE A 1 192 ? 5.829 11.764 2.000 1.00 95.25 192 ILE A N 1
ATOM 1463 C CA . ILE A 1 192 ? 7.106 11.472 2.649 1.00 95.25 192 ILE A CA 1
ATOM 1464 C C . ILE A 1 192 ? 8.223 11.635 1.618 1.00 95.25 192 ILE A C 1
ATOM 1466 O O . ILE A 1 192 ? 8.306 10.887 0.645 1.00 95.25 192 ILE A O 1
ATOM 1470 N N . ALA A 1 193 ? 9.070 12.639 1.822 1.00 95.56 193 ALA A N 1
ATOM 1471 C CA . ALA A 1 193 ? 10.208 12.933 0.958 1.00 95.56 193 ALA A CA 1
ATOM 1472 C C . ALA A 1 193 ? 11.448 12.105 1.321 1.00 95.56 193 ALA A C 1
ATOM 1474 O O . ALA A 1 193 ? 12.263 11.815 0.451 1.00 95.56 193 ALA A O 1
ATOM 1475 N N . ASP A 1 194 ? 11.590 11.756 2.599 1.00 94.38 194 ASP A N 1
ATOM 1476 C CA . ASP A 1 194 ? 12.695 10.954 3.122 1.00 94.38 194 ASP A CA 1
ATOM 1477 C C . ASP A 1 194 ? 12.232 10.173 4.358 1.00 94.38 194 ASP A C 1
ATOM 1479 O O . ASP A 1 194 ? 11.420 10.673 5.144 1.00 94.38 194 ASP A O 1
ATOM 1483 N N . TYR A 1 195 ? 12.752 8.964 4.542 1.00 93.06 195 TYR A N 1
ATOM 1484 C CA . TYR A 1 195 ? 12.423 8.085 5.652 1.00 93.06 195 TYR A CA 1
ATOM 1485 C C . TYR A 1 195 ? 13.670 7.367 6.163 1.00 93.06 195 TYR A C 1
ATOM 1487 O O . TYR A 1 195 ? 14.284 6.549 5.474 1.00 93.06 195 TYR A O 1
ATOM 1495 N N . VAL A 1 196 ? 13.999 7.607 7.430 1.00 91.50 196 VAL A N 1
ATOM 1496 C CA . VAL A 1 196 ? 15.151 6.998 8.096 1.00 91.50 196 VAL A CA 1
ATOM 1497 C C . VAL A 1 196 ? 14.675 5.838 8.964 1.00 91.50 196 VAL A C 1
ATOM 1499 O O . VAL A 1 196 ? 14.164 6.029 10.067 1.00 91.50 196 VAL A O 1
ATOM 1502 N N . GLY A 1 197 ? 14.880 4.607 8.496 1.00 87.62 197 GLY A N 1
ATOM 1503 C CA . GLY A 1 197 ? 14.353 3.402 9.143 1.00 87.62 197 GLY A CA 1
ATOM 1504 C C . GLY A 1 197 ? 14.932 3.128 10.534 1.00 87.62 197 GLY A C 1
ATOM 1505 O O . GLY A 1 197 ? 14.258 2.548 11.381 1.00 87.62 197 GLY A O 1
ATOM 1506 N N . SER A 1 198 ? 16.155 3.586 10.818 1.00 85.44 198 SER A N 1
ATOM 1507 C CA . SER A 1 198 ? 16.778 3.418 12.140 1.00 85.44 198 SER A CA 1
ATOM 1508 C C . SER A 1 198 ? 16.157 4.294 13.234 1.00 85.44 198 SER A C 1
ATOM 1510 O O . SER A 1 198 ? 16.286 3.964 14.413 1.00 85.44 198 SER A O 1
ATOM 1512 N N . THR A 1 199 ? 15.491 5.391 12.861 1.00 85.44 199 THR A N 1
ATOM 1513 C CA . THR A 1 199 ? 14.863 6.347 13.789 1.00 85.44 199 THR A CA 1
ATOM 1514 C C . THR A 1 199 ? 13.348 6.446 13.625 1.00 85.44 199 THR A C 1
ATOM 1516 O O . THR A 1 199 ? 12.684 6.937 14.534 1.00 85.44 199 THR A O 1
ATOM 1519 N N . GLY A 1 200 ? 12.795 5.963 12.508 1.00 87.56 200 GLY A N 1
ATOM 1520 C CA . GLY A 1 200 ? 11.377 6.081 12.173 1.00 87.56 200 GLY A CA 1
ATOM 1521 C C . GLY A 1 200 ? 10.998 7.503 11.775 1.00 87.56 200 GLY A C 1
ATOM 1522 O O . GLY A 1 200 ? 9.818 7.837 11.763 1.00 87.56 200 GLY A O 1
ATOM 1523 N N . ALA A 1 201 ? 11.987 8.354 11.497 1.00 90.25 201 ALA A N 1
ATOM 1524 C CA . ALA A 1 201 ? 11.762 9.735 11.110 1.00 90.25 201 ALA A CA 1
ATOM 1525 C C . ALA A 1 201 ? 11.341 9.794 9.640 1.00 90.25 201 ALA A C 1
ATOM 1527 O O . ALA A 1 201 ? 12.112 9.407 8.763 1.00 90.25 201 ALA A O 1
ATOM 1528 N N . ALA A 1 202 ? 10.138 10.299 9.387 1.00 92.62 202 ALA A N 1
ATOM 1529 C CA . ALA A 1 202 ? 9.645 10.643 8.065 1.00 92.62 202 ALA A CA 1
ATOM 1530 C C . ALA A 1 202 ? 9.706 12.165 7.884 1.00 92.62 202 ALA A C 1
ATOM 1532 O O . ALA A 1 202 ? 9.091 12.922 8.642 1.00 92.62 202 ALA A O 1
ATOM 1533 N N . THR A 1 203 ? 10.444 12.619 6.878 1.00 94.31 203 THR A N 1
ATOM 1534 C CA . THR A 1 203 ? 10.500 14.025 6.477 1.00 94.31 203 THR A CA 1
ATOM 1535 C C . THR A 1 203 ? 9.397 14.298 5.468 1.00 94.31 203 THR A C 1
ATOM 1537 O O . THR A 1 203 ? 9.270 13.603 4.462 1.00 94.31 203 THR A O 1
ATOM 1540 N N . VAL A 1 204 ? 8.608 15.332 5.725 1.00 93.50 204 VAL A N 1
ATOM 1541 C CA . VAL A 1 204 ? 7.469 15.751 4.907 1.00 93.50 204 VAL A CA 1
ATOM 1542 C C . VAL A 1 204 ? 7.560 17.244 4.603 1.00 93.50 204 VAL A C 1
ATOM 1544 O O . VAL A 1 204 ? 8.248 18.001 5.294 1.00 93.50 204 VAL A O 1
ATOM 1547 N N . ALA A 1 205 ? 6.840 17.690 3.574 1.00 90.19 205 ALA A N 1
ATOM 1548 C CA . ALA A 1 205 ? 6.579 19.116 3.406 1.00 90.19 205 ALA A CA 1
ATOM 1549 C C . ALA A 1 205 ? 5.824 19.667 4.630 1.00 90.19 205 ALA A C 1
ATOM 1551 O O . ALA A 1 205 ? 5.119 18.932 5.319 1.00 90.19 205 ALA A O 1
ATOM 1552 N N . THR A 1 206 ? 5.966 20.967 4.893 1.00 90.31 206 THR A N 1
ATOM 1553 C CA . THR A 1 206 ? 5.330 21.633 6.036 1.00 90.31 206 THR A CA 1
ATOM 1554 C C . THR A 1 206 ? 3.825 21.352 6.092 1.00 90.31 206 THR A C 1
ATOM 1556 O O . THR A 1 206 ? 3.085 21.768 5.202 1.00 90.31 206 THR A O 1
ATOM 1559 N N . MET A 1 207 ? 3.374 20.700 7.164 1.00 89.50 207 MET A N 1
ATOM 1560 C CA . MET A 1 207 ? 1.960 20.432 7.445 1.00 89.50 207 MET A CA 1
ATOM 1561 C C . MET A 1 207 ? 1.337 21.563 8.279 1.00 89.50 207 MET A C 1
ATOM 1563 O O . MET A 1 207 ? 2.007 22.188 9.10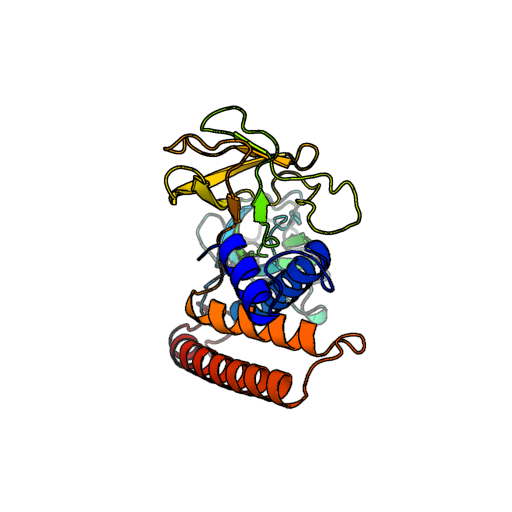7 1.00 89.50 207 MET A O 1
ATOM 1567 N N . SER A 1 208 ? 0.048 21.840 8.059 1.00 88.38 208 SER A N 1
ATOM 1568 C CA . SER A 1 208 ? -0.714 22.845 8.809 1.00 88.38 208 SER A CA 1
ATOM 1569 C C . SER A 1 208 ? -2.130 22.334 9.114 1.00 88.38 208 SER A C 1
ATOM 1571 O O . SER A 1 208 ? -2.869 22.087 8.162 1.00 88.38 208 SER A O 1
ATOM 1573 N N . PRO A 1 209 ? -2.530 22.207 10.397 1.00 88.19 209 PRO A N 1
ATOM 1574 C CA . PRO A 1 209 ? -1.766 22.519 11.611 1.00 88.19 209 PRO A CA 1
ATOM 1575 C C . PRO A 1 209 ? -0.496 21.669 11.770 1.00 88.19 209 PRO A C 1
ATOM 1577 O O . PRO A 1 209 ? -0.359 20.606 11.164 1.00 88.19 209 PRO A O 1
ATOM 1580 N N . ALA A 1 210 ? 0.461 22.192 12.543 1.00 89.25 210 ALA A N 1
ATOM 1581 C CA . ALA A 1 210 ? 1.717 21.501 12.804 1.00 89.25 210 ALA A CA 1
ATOM 1582 C C . ALA A 1 210 ? 1.442 20.248 13.660 1.00 89.25 210 ALA A C 1
ATOM 1584 O O . ALA A 1 210 ? 0.870 20.401 14.741 1.00 89.25 210 ALA A O 1
ATOM 1585 N N . PRO A 1 211 ? 1.863 19.051 13.219 1.00 89.94 211 PRO A N 1
ATOM 1586 C CA . PRO A 1 211 ? 1.635 17.802 13.938 1.00 89.94 211 PRO A CA 1
ATOM 1587 C C . PRO A 1 211 ? 2.180 17.841 15.366 1.00 89.94 211 PRO A C 1
ATOM 1589 O O . PRO A 1 211 ? 3.313 18.278 15.588 1.00 89.94 211 PRO A O 1
ATOM 1592 N N . ALA A 1 212 ? 1.413 17.335 16.324 1.00 87.62 212 ALA A N 1
ATOM 1593 C CA . ALA A 1 212 ? 1.790 17.174 17.723 1.00 87.62 212 ALA A CA 1
ATOM 1594 C C . ALA A 1 212 ? 2.024 15.696 18.085 1.00 87.62 212 ALA A C 1
ATOM 1596 O O . ALA A 1 212 ? 1.486 14.784 17.466 1.00 87.62 212 ALA A O 1
ATOM 1597 N N . ALA A 1 213 ? 2.777 15.442 19.160 1.00 84.62 213 ALA A N 1
ATOM 1598 C CA . ALA A 1 213 ? 3.082 14.091 19.663 1.00 84.62 213 ALA A CA 1
ATOM 1599 C C . ALA A 1 213 ? 1.872 13.326 20.252 1.00 84.62 213 ALA A C 1
ATOM 1601 O O . ALA A 1 213 ? 2.021 12.279 20.870 1.00 84.62 213 ALA A O 1
ATOM 1602 N N . THR A 1 214 ? 0.665 13.870 20.137 1.00 84.38 214 THR A N 1
ATOM 1603 C CA . THR A 1 214 ? -0.584 13.196 20.516 1.00 84.38 214 THR A CA 1
ATOM 1604 C C . THR A 1 214 ? -1.462 12.904 19.314 1.00 84.38 214 THR A C 1
ATOM 1606 O O . THR A 1 214 ? -2.468 12.220 19.468 1.00 84.38 214 THR A O 1
ATOM 1609 N N . ASP A 1 215 ? -1.099 13.422 18.141 1.00 88.88 215 ASP A N 1
ATOM 1610 C CA . ASP A 1 215 ? -1.913 13.306 16.946 1.00 88.88 215 ASP A CA 1
ATOM 1611 C C . ASP A 1 215 ? -1.854 11.891 16.382 1.00 88.88 215 ASP A C 1
ATOM 1613 O O . ASP A 1 215 ? -0.832 11.193 16.460 1.00 88.88 215 ASP A O 1
ATOM 1617 N N . TYR A 1 216 ? -2.980 11.469 15.815 1.00 90.31 216 TYR A N 1
ATOM 1618 C CA . TYR A 1 216 ? -3.073 10.190 15.132 1.00 90.31 216 TYR A CA 1
ATOM 1619 C C . TYR A 1 216 ? -2.550 10.339 13.713 1.00 90.31 216 TYR A C 1
ATOM 1621 O O . TYR A 1 216 ? -2.758 11.367 13.078 1.00 90.31 216 TYR A O 1
ATOM 1629 N N . TYR A 1 217 ? -1.903 9.308 13.190 1.00 92.00 217 TYR A N 1
ATOM 1630 C CA . TYR A 1 217 ? -1.466 9.291 11.800 1.00 92.00 217 TYR A CA 1
ATOM 1631 C C . TYR A 1 217 ? -1.701 7.933 11.161 1.00 92.00 217 TYR A C 1
ATOM 1633 O O . TYR A 1 217 ? -1.706 6.898 11.835 1.00 92.00 217 TYR A O 1
ATOM 1641 N N . GLY A 1 218 ? -1.830 7.944 9.839 1.00 92.69 218 GLY A N 1
ATOM 1642 C CA . GLY A 1 218 ? -1.872 6.747 9.016 1.00 92.69 218 GLY A CA 1
ATOM 1643 C C . GLY A 1 218 ? -1.342 7.017 7.614 1.00 92.69 218 GLY A C 1
ATOM 1644 O O . GLY A 1 218 ? -1.616 8.061 7.025 1.00 92.69 218 GLY A O 1
ATOM 1645 N N . THR A 1 219 ? -0.608 6.061 7.056 1.00 94.94 219 THR A N 1
ATOM 1646 C CA . THR A 1 219 ? -0.276 6.054 5.626 1.00 94.94 219 THR A CA 1
ATOM 1647 C C . THR A 1 219 ? -1.547 5.848 4.807 1.00 94.94 219 THR A C 1
ATOM 1649 O O . THR A 1 219 ? -2.407 5.043 5.180 1.00 94.94 219 THR A O 1
ATOM 1652 N N . VAL A 1 220 ? -1.677 6.541 3.685 1.00 95.81 220 VAL A N 1
ATOM 1653 C CA . VAL A 1 220 ? -2.812 6.398 2.774 1.00 95.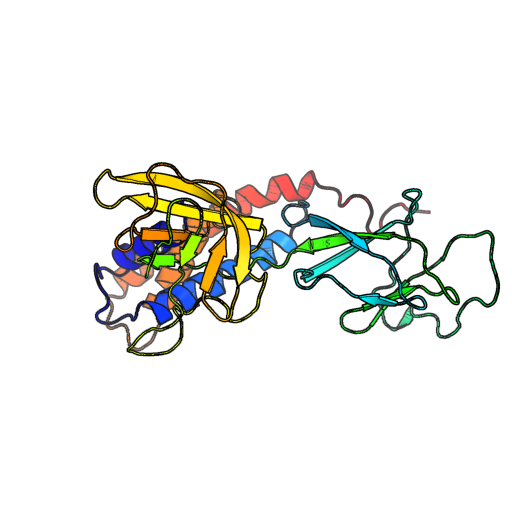81 220 VAL A CA 1
ATOM 1654 C C . VAL A 1 220 ? -2.585 5.173 1.883 1.00 95.81 220 VAL A C 1
ATOM 1656 O O . VAL A 1 220 ? -1.548 5.090 1.228 1.00 95.81 220 VAL A O 1
ATOM 1659 N N . PRO A 1 221 ? -3.518 4.204 1.841 1.00 94.56 221 PRO A N 1
ATOM 1660 C CA . PRO A 1 221 ? -3.415 3.072 0.928 1.00 94.56 221 PRO A CA 1
ATOM 1661 C C . PRO A 1 221 ? -3.351 3.530 -0.534 1.00 94.56 221 PRO A C 1
ATOM 1663 O O . PRO A 1 221 ? -4.142 4.365 -0.958 1.00 94.56 221 PRO A O 1
ATOM 1666 N N . ARG A 1 222 ? -2.456 2.931 -1.326 1.00 91.62 222 ARG A N 1
ATOM 1667 C CA . ARG A 1 222 ? -2.316 3.213 -2.772 1.00 91.62 222 ARG A CA 1
ATOM 1668 C C . ARG A 1 222 ? -3.182 2.317 -3.664 1.00 91.62 222 ARG A C 1
ATOM 1670 O O . ARG A 1 222 ? -3.145 2.411 -4.893 1.00 91.62 222 ARG A O 1
ATOM 1677 N N . ILE A 1 223 ? -3.950 1.421 -3.050 1.00 91.50 223 ILE A N 1
ATOM 1678 C CA . ILE A 1 223 ? -4.984 0.653 -3.748 1.00 91.50 223 ILE A CA 1
ATOM 1679 C C . ILE A 1 223 ? -6.210 1.546 -4.013 1.00 91.50 223 ILE A C 1
ATOM 1681 O O . ILE A 1 223 ? -6.399 2.521 -3.290 1.00 91.50 223 ILE A O 1
ATOM 1685 N N . PRO A 1 224 ? -7.052 1.220 -5.009 1.00 90.62 224 PRO A N 1
ATOM 1686 C CA . PRO A 1 224 ? -8.283 1.959 -5.277 1.00 90.62 224 PRO A CA 1
ATOM 1687 C C . PRO A 1 224 ? -9.193 2.027 -4.049 1.00 90.62 224 PRO A C 1
ATOM 1689 O O . PRO A 1 224 ? -9.287 1.057 -3.287 1.00 90.62 224 PRO A O 1
ATOM 1692 N N . ASP A 1 225 ? -9.925 3.130 -3.906 1.00 92.00 225 ASP A N 1
ATOM 1693 C CA . ASP A 1 225 ? -10.859 3.334 -2.795 1.00 92.00 225 ASP A CA 1
ATOM 1694 C C . ASP A 1 225 ? -11.947 2.247 -2.748 1.00 92.00 225 ASP A C 1
ATOM 1696 O O . ASP A 1 225 ? -12.384 1.827 -1.675 1.00 92.00 225 ASP A O 1
ATOM 1700 N N . GLU A 1 226 ? -12.331 1.704 -3.905 1.00 91.56 226 GLU A N 1
ATOM 1701 C CA . GLU A 1 226 ? -13.295 0.609 -4.026 1.00 91.56 226 GLU A CA 1
ATOM 1702 C C . GLU A 1 226 ? -12.792 -0.713 -3.424 1.00 91.56 226 GLU A C 1
ATOM 1704 O O . GLU A 1 226 ? -13.595 -1.578 -3.071 1.00 91.56 226 GLU A O 1
ATOM 1709 N N . ALA A 1 227 ? -11.476 -0.877 -3.259 1.00 93.31 227 ALA A N 1
ATOM 1710 C CA . ALA A 1 227 ? -10.884 -2.040 -2.604 1.00 93.31 227 ALA A CA 1
ATOM 1711 C C . ALA A 1 227 ? -10.880 -1.920 -1.068 1.00 93.31 227 ALA A C 1
ATOM 1713 O O . ALA A 1 227 ? -10.708 -2.929 -0.376 1.00 93.31 227 ALA A O 1
ATOM 1714 N N . LEU A 1 228 ? -11.078 -0.718 -0.513 1.00 95.25 228 LEU A N 1
ATOM 1715 C CA . LEU A 1 228 ? -10.968 -0.470 0.928 1.00 95.25 228 LEU A CA 1
ATOM 1716 C C . LEU A 1 228 ? -12.030 -1.204 1.766 1.00 95.25 228 LEU A C 1
ATOM 1718 O O . LEU A 1 228 ? -11.651 -1.801 2.778 1.00 95.25 228 LEU A O 1
ATOM 1722 N N . PRO A 1 229 ? -13.320 -1.269 1.368 1.00 95.88 229 PRO A N 1
ATOM 1723 C CA . PRO A 1 229 ? -14.308 -2.056 2.107 1.00 95.88 229 PRO A CA 1
ATOM 1724 C C . PRO A 1 229 ? -13.957 -3.547 2.141 1.00 95.88 229 PRO A C 1
ATOM 1726 O O . PRO A 1 229 ? -14.116 -4.208 3.166 1.00 95.88 229 PRO A O 1
ATOM 1729 N N . LEU A 1 230 ? -13.435 -4.084 1.032 1.00 96.19 230 LEU A N 1
ATOM 1730 C CA . LEU A 1 230 ? -12.984 -5.473 0.967 1.00 96.19 230 LEU A CA 1
ATOM 1731 C C . LEU A 1 230 ? -11.770 -5.706 1.874 1.00 96.19 230 LEU A C 1
ATOM 1733 O O . LEU A 1 230 ? -11.728 -6.720 2.568 1.00 96.19 230 LEU A O 1
ATOM 1737 N N . LEU A 1 231 ? -10.814 -4.774 1.904 1.00 96.94 231 LEU A N 1
ATOM 1738 C CA . LEU A 1 231 ? -9.650 -4.829 2.788 1.00 96.94 231 LEU A CA 1
ATOM 1739 C C . LEU A 1 231 ? -10.057 -4.879 4.268 1.00 96.94 231 LEU A C 1
ATOM 1741 O O . LEU A 1 231 ? -9.583 -5.750 5.006 1.00 96.94 231 LEU A O 1
ATOM 1745 N N . GLN A 1 232 ? -10.946 -3.975 4.687 1.00 96.31 232 GLN A N 1
ATOM 1746 C CA . GLN A 1 232 ? -11.478 -3.930 6.049 1.00 96.31 232 GLN A CA 1
ATOM 1747 C C . GLN A 1 232 ? -12.170 -5.253 6.398 1.00 96.31 232 GLN A C 1
ATOM 1749 O O . GLN A 1 232 ? -11.752 -5.949 7.323 1.00 96.31 232 GLN A O 1
ATOM 1754 N N . LEU A 1 233 ? -13.172 -5.654 5.611 1.00 96.38 233 LEU A N 1
ATOM 1755 C CA . LEU A 1 233 ? -13.999 -6.827 5.900 1.00 96.38 233 LEU A CA 1
ATOM 1756 C C . LEU A 1 233 ? -13.207 -8.140 5.849 1.00 96.38 233 LEU A C 1
ATOM 1758 O O . LEU A 1 233 ? -13.430 -9.017 6.682 1.00 96.38 233 LEU A O 1
ATOM 1762 N N . ALA A 1 234 ? -12.262 -8.287 4.914 1.00 95.88 234 ALA A N 1
ATOM 1763 C CA . ALA A 1 234 ? -11.387 -9.459 4.856 1.00 95.88 234 ALA A CA 1
ATOM 1764 C C . ALA A 1 234 ? -10.505 -9.567 6.105 1.00 95.88 234 ALA A C 1
ATOM 1766 O O . ALA A 1 234 ? -10.324 -10.661 6.646 1.00 95.88 234 ALA A O 1
ATOM 1767 N N . THR A 1 235 ? -10.010 -8.431 6.600 1.00 95.38 235 THR A N 1
ATOM 1768 C CA . THR A 1 235 ? -9.223 -8.368 7.835 1.00 95.38 235 THR A CA 1
ATOM 1769 C C . THR A 1 235 ? -10.071 -8.736 9.045 1.00 95.38 235 THR A C 1
ATOM 1771 O O . THR A 1 235 ? -9.665 -9.605 9.821 1.00 95.38 235 THR A O 1
ATOM 1774 N N . THR A 1 236 ? -11.272 -8.165 9.159 1.00 94.94 236 THR A N 1
ATOM 1775 C CA . THR A 1 236 ? -12.246 -8.497 10.205 1.00 94.94 236 THR A CA 1
ATOM 1776 C C . THR A 1 236 ? -12.552 -9.995 10.207 1.00 94.94 236 THR A C 1
ATOM 1778 O O . THR A 1 236 ? -12.322 -10.666 11.210 1.00 94.94 236 THR A O 1
ATOM 1781 N N . VAL A 1 237 ? -12.977 -10.571 9.077 1.00 94.56 237 VAL A N 1
ATOM 1782 C CA . VAL A 1 237 ? -13.308 -12.006 8.974 1.00 94.56 237 VAL A CA 1
ATOM 1783 C C . VAL A 1 237 ? -12.113 -12.890 9.333 1.00 94.56 237 VAL A C 1
ATOM 1785 O O . VAL A 1 237 ? -12.277 -13.891 10.030 1.00 94.56 237 VAL A O 1
ATOM 1788 N N . GLN A 1 238 ? -10.901 -12.530 8.901 1.00 93.00 238 GLN A N 1
ATOM 1789 C CA . GLN A 1 238 ? -9.700 -13.304 9.210 1.00 93.00 238 GLN A CA 1
ATOM 1790 C C . GLN A 1 238 ? -9.353 -13.289 10.704 1.00 93.00 238 GLN A C 1
ATOM 1792 O O . GLN A 1 238 ? -8.865 -14.295 11.224 1.00 93.00 238 GLN A O 1
ATOM 1797 N N . LEU A 1 239 ? -9.587 -12.168 11.388 1.00 91.69 239 LEU A N 1
ATOM 1798 C CA . LEU A 1 239 ? -9.431 -12.069 12.837 1.00 91.69 239 LEU A CA 1
ATOM 1799 C C . LEU A 1 239 ? -10.521 -12.891 13.535 1.00 91.69 239 LEU A C 1
ATOM 1801 O O . LEU A 1 239 ? -10.196 -13.784 14.310 1.00 91.69 239 LEU A O 1
ATOM 1805 N N . LEU A 1 240 ? -11.794 -12.709 13.175 1.00 91.06 240 LEU A N 1
ATOM 1806 C CA . LEU A 1 240 ? -12.913 -13.471 13.745 1.00 91.06 240 LEU A CA 1
ATOM 1807 C C . LEU A 1 240 ? -12.779 -14.997 13.550 1.00 91.06 240 LEU A C 1
ATOM 1809 O O . LEU A 1 240 ? -13.260 -15.764 14.378 1.00 91.06 240 LEU A O 1
ATOM 1813 N N . ALA A 1 241 ? -12.119 -15.450 12.478 1.00 88.69 241 ALA A N 1
ATOM 1814 C CA . ALA A 1 241 ? -11.898 -16.868 12.182 1.00 88.69 241 ALA A CA 1
ATOM 1815 C C . ALA A 1 241 ? -10.847 -17.553 13.081 1.00 88.69 241 ALA A C 1
ATOM 1817 O O . ALA A 1 241 ? -10.656 -18.770 12.983 1.00 88.69 241 ALA A O 1
ATOM 1818 N N . LYS A 1 242 ? -10.108 -16.814 13.921 1.00 85.56 242 LYS A N 1
ATOM 1819 C CA . LYS A 1 242 ? -9.090 -17.407 14.800 1.00 85.56 242 LYS A CA 1
ATOM 1820 C C . LYS A 1 242 ? -9.779 -18.297 15.850 1.00 85.56 242 LYS A C 1
ATOM 1822 O O . LYS A 1 242 ? -10.729 -17.858 16.487 1.00 85.56 242 LYS A O 1
ATOM 1827 N N . PRO A 1 243 ? -9.272 -19.511 16.134 1.00 73.88 243 PRO A N 1
ATOM 1828 C CA . PRO A 1 243 ? -9.910 -20.422 17.094 1.00 73.88 243 PRO A CA 1
ATOM 1829 C C . PRO A 1 243 ? -10.065 -19.875 18.523 1.00 73.88 243 PRO A C 1
ATOM 1831 O O . PRO A 1 243 ? -10.864 -20.396 19.293 1.00 73.88 243 PRO A O 1
ATOM 1834 N N . SER A 1 244 ? -9.286 -18.855 18.903 1.00 74.75 244 SER A N 1
ATOM 1835 C CA . SER A 1 244 ? -9.372 -18.204 20.218 1.00 74.75 244 SER A CA 1
ATOM 1836 C C . SER A 1 244 ? -10.510 -17.189 20.329 1.00 74.75 244 SER A C 1
ATOM 1838 O O . SER A 1 244 ? -10.788 -16.703 21.423 1.00 74.75 244 SER A O 1
ATOM 1840 N N . SER A 1 245 ? -11.139 -16.844 19.211 1.00 72.44 245 SER A N 1
ATOM 1841 C CA . SER A 1 245 ? -12.217 -15.874 19.134 1.00 72.44 245 SER A CA 1
ATOM 1842 C C . SER A 1 245 ? -13.510 -16.554 19.573 1.00 72.44 245 SER A C 1
ATOM 1844 O O . SER A 1 245 ? -14.175 -17.224 18.790 1.00 72.44 245 SER A O 1
ATOM 1846 N N . ALA A 1 246 ? -13.859 -16.430 20.854 1.00 67.50 246 ALA A N 1
ATOM 1847 C CA . ALA A 1 246 ? -15.129 -16.916 21.394 1.00 67.50 246 ALA A CA 1
ATOM 1848 C C . ALA A 1 246 ? -16.289 -16.030 20.899 1.00 67.50 246 ALA A C 1
ATOM 1850 O O . ALA A 1 246 ? -16.811 -15.201 21.640 1.00 67.50 246 ALA A O 1
ATOM 1851 N N . ILE A 1 247 ? -16.638 -16.158 19.618 1.00 75.50 247 ILE A N 1
ATOM 1852 C CA . ILE A 1 247 ? -17.556 -15.258 18.916 1.00 75.50 247 ILE A CA 1
ATOM 1853 C C . ILE A 1 247 ? -18.814 -16.012 18.497 1.00 75.50 247 ILE A C 1
ATOM 1855 O O . ILE A 1 247 ? -18.759 -17.181 18.116 1.00 75.50 247 ILE A O 1
ATOM 1859 N N . ASP A 1 248 ? -19.958 -15.329 18.588 1.00 80.88 248 ASP A N 1
ATOM 1860 C CA . ASP A 1 248 ? -21.241 -15.845 18.115 1.00 80.88 248 ASP A CA 1
ATOM 1861 C C . ASP A 1 248 ? -21.139 -16.183 16.612 1.00 80.88 248 ASP A C 1
ATOM 1863 O O . ASP A 1 248 ? -20.814 -15.296 15.814 1.00 80.88 248 ASP A O 1
ATOM 1867 N N . PRO A 1 249 ? -21.437 -17.428 16.192 1.00 85.94 249 PRO A N 1
ATOM 1868 C CA . PRO A 1 249 ? -21.442 -17.817 14.783 1.00 85.94 249 PRO A CA 1
ATOM 1869 C C . PRO A 1 249 ? -22.236 -16.866 13.879 1.00 85.94 249 PRO A C 1
ATOM 1871 O O . PRO A 1 249 ? -21.813 -16.601 12.756 1.00 85.94 249 PRO A O 1
ATOM 1874 N N . LYS A 1 250 ? -23.335 -16.277 14.372 1.00 88.69 250 LYS A N 1
ATOM 1875 C CA . LYS A 1 250 ? -24.140 -15.313 13.604 1.00 88.69 250 LYS A CA 1
ATOM 1876 C C . LYS A 1 250 ? -23.376 -14.034 13.280 1.00 88.69 250 LYS A C 1
ATOM 1878 O O . LYS A 1 250 ? -23.572 -13.451 12.217 1.00 88.69 250 LYS A O 1
ATOM 1883 N N . TYR A 1 251 ? -22.513 -13.595 14.193 1.00 88.06 251 TYR A N 1
ATOM 1884 C CA . TYR A 1 251 ? -21.680 -12.414 13.998 1.00 88.06 251 TYR A CA 1
ATOM 1885 C C . TYR A 1 251 ? -20.634 -12.667 12.909 1.00 88.06 251 TYR A C 1
ATOM 1887 O O . TYR A 1 251 ? -20.466 -11.857 12.000 1.00 88.06 251 TYR A O 1
ATOM 1895 N N . PHE A 1 252 ? -20.002 -13.843 12.938 1.00 89.56 252 PHE A N 1
ATOM 1896 C CA . PHE A 1 252 ? -19.081 -14.271 11.887 1.00 89.56 252 PHE A CA 1
ATOM 1897 C C . PHE A 1 252 ? -19.772 -14.381 10.518 1.00 89.56 252 PHE A C 1
ATOM 1899 O O . PHE A 1 252 ? -19.272 -13.848 9.528 1.00 89.56 252 PHE A O 1
ATOM 1906 N N . GLU A 1 253 ? -20.938 -15.032 10.457 1.00 92.12 253 GLU A N 1
ATOM 1907 C CA . GLU A 1 253 ? -21.717 -15.192 9.222 1.00 92.12 253 GLU A CA 1
ATOM 1908 C C . GLU A 1 253 ? -22.125 -13.847 8.607 1.00 92.12 253 GLU A C 1
ATOM 1910 O O . GLU A 1 253 ? -22.070 -13.690 7.384 1.00 92.12 253 GLU A O 1
ATOM 1915 N N . TYR A 1 254 ? -22.472 -12.861 9.439 1.00 93.81 254 TYR A N 1
ATOM 1916 C CA . TYR A 1 254 ? -22.791 -11.507 8.991 1.00 93.81 254 TYR A CA 1
ATOM 1917 C C . TYR A 1 254 ? -21.613 -10.856 8.250 1.00 93.81 254 TYR A C 1
ATOM 1919 O O . TYR A 1 254 ? -21.758 -10.460 7.089 1.00 93.81 254 TYR A O 1
ATOM 1927 N N . PHE A 1 255 ? -20.426 -10.809 8.865 1.00 94.12 255 PHE A N 1
ATOM 1928 C CA . PHE A 1 255 ? -19.243 -10.218 8.228 1.00 94.12 255 PHE A CA 1
ATOM 1929 C C . PHE A 1 255 ? -18.750 -11.024 7.029 1.00 94.12 255 PHE A C 1
ATOM 1931 O O . PHE A 1 255 ? -18.341 -10.439 6.028 1.00 94.12 255 PHE A O 1
ATOM 1938 N N . ALA A 1 256 ? -18.842 -12.355 7.073 1.00 93.88 256 ALA A N 1
ATOM 1939 C CA . ALA A 1 256 ? -18.525 -13.197 5.924 1.00 93.88 256 ALA A CA 1
ATOM 1940 C C . ALA A 1 256 ? -19.454 -12.902 4.730 1.00 93.88 256 ALA A C 1
ATOM 1942 O O . ALA A 1 256 ? -18.997 -12.844 3.584 1.00 93.88 256 ALA A O 1
ATOM 1943 N N . GLY A 1 257 ? -20.743 -12.660 4.991 1.00 95.12 257 GLY A N 1
ATOM 1944 C CA . GLY A 1 257 ? -21.716 -12.230 3.988 1.00 95.12 257 GLY A CA 1
ATOM 1945 C C . GLY A 1 257 ? -21.381 -10.864 3.385 1.00 95.12 257 GLY A C 1
ATOM 1946 O O . GLY A 1 257 ? -21.367 -10.723 2.159 1.00 95.12 257 GLY A O 1
ATOM 1947 N N . LEU A 1 258 ? -21.043 -9.881 4.225 1.00 95.75 258 LEU A N 1
ATOM 1948 C CA . LEU A 1 258 ? -20.614 -8.554 3.772 1.00 95.75 258 LEU A CA 1
ATOM 1949 C C . LEU A 1 258 ? -19.320 -8.610 2.959 1.00 95.75 258 LEU A C 1
ATOM 1951 O O . LEU A 1 258 ? -19.252 -8.014 1.889 1.00 95.75 258 LEU A O 1
ATOM 1955 N N . MET A 1 259 ? -18.320 -9.368 3.415 1.00 96.31 259 MET A N 1
ATOM 1956 C CA . MET A 1 259 ? -17.056 -9.557 2.700 1.00 96.31 259 MET A CA 1
ATOM 1957 C C . MET A 1 259 ? -17.298 -10.164 1.316 1.00 96.31 259 MET A C 1
ATOM 1959 O O . MET A 1 259 ? -16.719 -9.713 0.330 1.00 96.31 259 MET A O 1
ATOM 1963 N N . LYS A 1 260 ? -18.178 -11.170 1.216 1.00 96.12 260 LYS A N 1
ATOM 1964 C CA . LYS A 1 260 ? -18.542 -11.772 -0.072 1.00 96.12 260 LYS A CA 1
ATOM 1965 C C . LYS A 1 260 ? -19.183 -10.747 -1.005 1.00 96.12 260 LYS A C 1
ATOM 1967 O O . LYS A 1 260 ? -18.854 -10.739 -2.186 1.00 96.12 260 LYS A O 1
ATOM 1972 N N . LYS A 1 261 ? -20.067 -9.890 -0.488 1.00 96.06 261 LYS A N 1
ATOM 1973 C CA . LYS A 1 261 ? -20.679 -8.811 -1.270 1.00 96.06 261 LYS A CA 1
ATOM 1974 C C . LYS A 1 261 ? -19.630 -7.799 -1.741 1.00 96.06 261 LYS A C 1
ATOM 1976 O O . LYS A 1 261 ? -19.529 -7.573 -2.938 1.00 96.06 261 LYS A O 1
ATOM 1981 N N . ALA A 1 262 ? -18.797 -7.290 -0.834 1.00 94.75 262 ALA A N 1
ATOM 1982 C CA . ALA A 1 262 ? -17.724 -6.350 -1.162 1.00 94.75 262 ALA A CA 1
ATOM 1983 C C . ALA A 1 262 ? -16.746 -6.924 -2.198 1.00 94.75 262 ALA A C 1
ATOM 1985 O O . ALA A 1 262 ? -16.275 -6.210 -3.076 1.00 94.75 262 ALA A O 1
ATOM 1986 N N . LYS A 1 263 ? -16.476 -8.232 -2.135 1.00 94.75 263 LYS A N 1
ATOM 1987 C CA . LYS A 1 263 ? -15.669 -8.925 -3.138 1.00 94.75 263 LYS A CA 1
ATOM 1988 C C . LYS A 1 263 ? -16.325 -8.906 -4.521 1.00 94.75 263 LYS A C 1
ATOM 1990 O O . LYS A 1 263 ? -15.636 -8.621 -5.490 1.00 94.75 263 LYS A O 1
ATOM 1995 N N . VAL A 1 264 ? -17.621 -9.203 -4.608 1.00 95.06 264 VAL A N 1
ATOM 1996 C CA . VAL A 1 264 ? -18.365 -9.157 -5.878 1.00 95.06 264 VAL A CA 1
ATOM 1997 C C . VAL A 1 264 ? -18.401 -7.733 -6.433 1.00 95.06 264 VAL A C 1
ATOM 1999 O O . VAL A 1 264 ? -18.156 -7.547 -7.620 1.00 95.06 264 VAL A O 1
ATOM 2002 N N . ASP A 1 265 ? -18.645 -6.737 -5.580 1.00 93.88 265 ASP A N 1
ATOM 2003 C CA . ASP A 1 265 ? -18.664 -5.325 -5.978 1.00 93.88 265 ASP A CA 1
ATOM 2004 C C . ASP A 1 265 ? -17.288 -4.889 -6.521 1.00 93.88 265 ASP A C 1
ATOM 2006 O O . ASP A 1 265 ? -17.199 -4.264 -7.578 1.00 93.88 265 ASP A O 1
ATOM 2010 N N . PHE A 1 266 ? -16.204 -5.293 -5.851 1.00 92.19 266 PHE A N 1
ATOM 2011 C CA . PHE A 1 266 ? -14.834 -5.032 -6.295 1.00 92.19 266 PHE A CA 1
ATOM 2012 C C . PHE A 1 266 ? -14.484 -5.743 -7.612 1.00 92.19 266 PHE A C 1
ATOM 2014 O O . PHE A 1 266 ? -13.899 -5.136 -8.506 1.00 92.19 266 PHE A O 1
ATOM 2021 N N . GLU A 1 267 ? -14.861 -7.015 -7.768 1.00 90.06 267 GLU A N 1
ATOM 2022 C CA . GLU A 1 267 ? -14.642 -7.774 -9.007 1.00 90.06 267 GLU A CA 1
ATOM 2023 C C . GLU A 1 267 ? -15.426 -7.164 -10.180 1.00 90.06 267 GLU A C 1
ATOM 2025 O O . GLU A 1 267 ? -14.859 -6.965 -11.253 1.00 90.06 267 GLU A O 1
ATOM 2030 N N . SER A 1 268 ? -16.682 -6.766 -9.957 1.00 89.62 268 SER A N 1
ATOM 2031 C CA . SER A 1 268 ? -17.498 -6.068 -10.957 1.00 89.62 268 SER A CA 1
ATOM 2032 C C . SER A 1 268 ? -16.927 -4.700 -11.334 1.00 89.62 268 SER A C 1
ATOM 2034 O O . SER A 1 268 ? -17.120 -4.247 -12.461 1.00 89.62 268 SER A O 1
ATOM 2036 N N . TRP A 1 269 ? -16.247 -4.022 -10.408 1.00 88.25 269 TRP A N 1
ATOM 2037 C CA . TRP A 1 269 ? -15.558 -2.765 -10.685 1.00 88.25 269 TRP A CA 1
ATOM 2038 C C . TRP A 1 269 ? -14.265 -2.975 -11.490 1.00 88.25 269 TRP A C 1
ATOM 2040 O O . TRP A 1 269 ? -13.963 -2.173 -12.381 1.00 88.25 269 TRP A O 1
ATOM 2050 N N . LEU A 1 270 ? -13.520 -4.051 -11.213 1.00 83.75 270 LEU A N 1
ATOM 2051 C CA . LEU A 1 270 ? -12.298 -4.409 -11.939 1.00 83.75 270 LEU A CA 1
ATOM 2052 C C . LEU A 1 270 ? -12.585 -4.839 -13.385 1.00 83.75 270 LEU A C 1
ATOM 2054 O O . LEU A 1 270 ? -11.902 -4.389 -14.302 1.00 83.75 270 LEU A O 1
ATOM 2058 N N . GLU A 1 271 ? -13.598 -5.680 -13.597 1.00 81.44 271 GLU A N 1
ATOM 2059 C CA . GLU A 1 271 ? -13.904 -6.328 -14.881 1.00 81.44 271 GLU A CA 1
ATOM 2060 C C . GLU A 1 271 ? -13.926 -5.384 -16.106 1.00 81.44 271 GLU A C 1
ATOM 2062 O O . GLU A 1 271 ? -13.179 -5.633 -17.055 1.00 81.44 271 GLU A O 1
ATOM 2067 N N . PRO A 1 272 ? -14.672 -4.259 -16.127 1.00 73.12 272 PRO A N 1
ATOM 2068 C CA . PRO A 1 272 ? -14.693 -3.372 -17.294 1.00 73.12 272 PRO A CA 1
ATOM 2069 C C . PRO A 1 272 ? -13.339 -2.705 -17.571 1.00 73.12 272 PRO A C 1
ATOM 2071 O O . PRO A 1 272 ? -13.039 -2.385 -18.719 1.00 73.12 272 PRO A O 1
ATOM 2074 N N . ARG A 1 273 ? -12.508 -2.513 -16.540 1.00 69.81 273 ARG A N 1
ATOM 2075 C CA . ARG A 1 273 ? -11.193 -1.867 -16.661 1.00 69.81 273 ARG A CA 1
ATOM 2076 C C . ARG A 1 273 ? -10.157 -2.814 -17.252 1.00 69.81 273 ARG A C 1
ATOM 2078 O O . ARG A 1 273 ? -9.311 -2.369 -18.025 1.00 69.81 273 ARG A O 1
ATOM 2085 N N . MET A 1 274 ? -10.312 -4.113 -16.998 1.00 61.22 274 MET A N 1
ATOM 2086 C CA . MET A 1 274 ? -9.506 -5.152 -17.635 1.00 61.22 274 MET A CA 1
ATOM 2087 C C . MET A 1 274 ? -9.7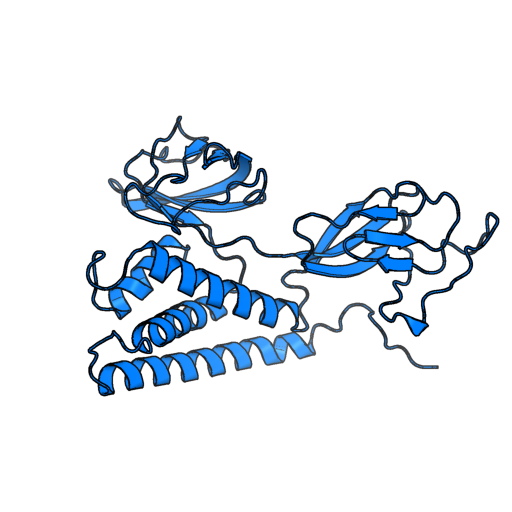06 -5.210 -19.156 1.00 61.22 274 MET A C 1
ATOM 2089 O O . MET A 1 274 ? -8.784 -5.565 -19.884 1.00 61.22 274 MET A O 1
ATOM 2093 N N . HIS A 1 275 ? -10.902 -4.868 -19.647 1.00 49.44 275 HIS A N 1
ATOM 2094 C CA . HIS A 1 275 ? -11.226 -4.914 -21.076 1.00 49.44 275 HIS A CA 1
ATOM 2095 C C . HIS A 1 275 ? -10.721 -3.701 -21.868 1.00 49.44 275 HIS A C 1
ATOM 2097 O O . HIS A 1 275 ? -10.567 -3.794 -23.084 1.00 49.44 275 HIS A O 1
ATOM 2103 N N . THR A 1 276 ? -10.460 -2.573 -21.204 1.00 47.97 276 THR A N 1
ATOM 2104 C CA . THR A 1 276 ? -10.000 -1.334 -21.852 1.00 47.97 276 THR A CA 1
ATOM 2105 C C . THR A 1 276 ? -8.492 -1.133 -21.803 1.00 47.97 276 THR A C 1
ATOM 2107 O O . THR A 1 276 ? -7.953 -0.434 -22.657 1.00 47.97 276 THR A O 1
ATOM 2110 N N . SER A 1 277 ? -7.792 -1.741 -20.843 1.00 47.06 277 SER A N 1
ATOM 2111 C CA . SER A 1 277 ? -6.332 -1.765 -20.852 1.00 47.06 277 SER A CA 1
ATOM 2112 C C . SER A 1 277 ? -5.867 -2.960 -21.680 1.00 47.06 277 SER A C 1
ATOM 2114 O O . SER A 1 277 ? -5.589 -4.042 -21.156 1.00 47.06 277 SER A O 1
ATOM 2116 N N . SER A 1 278 ? -5.751 -2.787 -22.996 1.00 43.25 278 SER A N 1
ATOM 2117 C CA . SER A 1 278 ? -4.719 -3.549 -23.689 1.00 43.25 278 SER A CA 1
ATOM 2118 C C . SER A 1 278 ? -3.422 -3.169 -22.987 1.00 43.25 278 SER A C 1
ATOM 2120 O O . SER A 1 278 ? -3.056 -1.995 -23.046 1.00 43.25 278 SER A O 1
ATOM 2122 N N . HIS A 1 279 ? -2.766 -4.100 -22.285 1.00 44.47 279 HIS A N 1
ATOM 2123 C CA . HIS A 1 279 ? -1.357 -3.917 -21.950 1.00 44.47 279 HIS A CA 1
ATOM 2124 C C . HIS A 1 279 ? -0.712 -3.357 -23.208 1.00 44.47 279 HIS A C 1
ATOM 2126 O O . HIS A 1 279 ? -0.811 -3.997 -24.261 1.00 44.47 279 HIS A O 1
ATOM 2132 N N . VAL A 1 280 ? -0.180 -2.138 -23.148 1.00 43.56 280 VAL A N 1
ATOM 2133 C CA . VAL A 1 280 ? 0.565 -1.591 -24.272 1.00 43.56 280 VAL A CA 1
ATOM 2134 C C . VAL A 1 280 ? 1.767 -2.519 -24.430 1.00 43.56 280 VAL A C 1
ATOM 2136 O O . VAL A 1 280 ? 2.724 -2.501 -23.670 1.00 43.56 280 VAL A O 1
ATOM 2139 N N . GLN A 1 281 ? 1.556 -3.462 -25.344 1.00 40.19 281 GLN A N 1
ATOM 2140 C CA . GLN A 1 281 ? 2.419 -4.485 -25.898 1.00 40.19 281 GLN A CA 1
ATOM 2141 C C . GLN A 1 281 ? 3.281 -5.288 -24.917 1.00 40.19 281 GLN A C 1
ATOM 2143 O O . GLN A 1 281 ? 4.499 -5.172 -24.870 1.00 40.19 281 GLN A O 1
ATOM 2148 N N . THR A 1 282 ? 2.667 -6.284 -24.281 1.00 37.69 282 THR A N 1
ATOM 2149 C CA . THR A 1 282 ? 3.353 -7.572 -24.105 1.00 37.69 282 THR A CA 1
ATOM 2150 C C . THR A 1 282 ? 2.601 -8.638 -24.898 1.00 37.69 282 THR A C 1
ATOM 2152 O O . THR A 1 282 ? 1.529 -9.097 -24.521 1.00 37.69 282 THR A O 1
ATOM 2155 N N . THR A 1 283 ? 3.189 -9.025 -26.034 1.00 39.56 283 THR A N 1
ATOM 2156 C CA . THR A 1 283 ? 2.906 -10.263 -26.786 1.00 39.56 283 THR A CA 1
ATOM 2157 C C . THR A 1 283 ? 1.544 -10.418 -27.473 1.00 39.56 283 THR A C 1
ATOM 2159 O O . THR A 1 283 ? 0.895 -11.437 -27.276 1.00 39.56 283 THR A O 1
ATOM 2162 N N . GLN A 1 284 ? 1.141 -9.496 -28.355 1.00 32.41 284 GLN A N 1
ATOM 2163 C CA . GLN A 1 284 ? 0.217 -9.848 -29.449 1.00 32.41 284 GLN A CA 1
ATOM 2164 C C . GLN A 1 284 ? 0.178 -8.772 -30.542 1.00 32.41 284 GLN A C 1
ATOM 2166 O O . GLN A 1 284 ? -0.523 -7.779 -30.403 1.00 32.41 284 GLN A O 1
ATOM 2171 N N . TRP A 1 285 ? 0.918 -9.003 -31.629 1.00 34.53 285 TRP A N 1
ATOM 2172 C CA . TRP A 1 285 ? 0.438 -8.763 -32.992 1.00 34.53 285 TRP A CA 1
ATOM 2173 C C . TRP A 1 285 ? 0.947 -9.911 -33.870 1.00 34.53 285 TRP A C 1
ATOM 2175 O O . TRP A 1 285 ? 2.114 -10.293 -33.801 1.00 34.53 285 TRP A O 1
ATOM 2185 N N . GLU A 1 286 ? 0.003 -10.533 -34.569 1.00 31.55 286 GLU A N 1
ATOM 2186 C CA . GLU A 1 286 ? 0.143 -11.733 -35.389 1.00 31.55 286 GLU A CA 1
ATOM 2187 C C . GLU A 1 286 ? 0.862 -11.450 -36.721 1.00 31.55 286 GLU A C 1
ATOM 2189 O O . GLU A 1 286 ? 0.632 -10.401 -37.317 1.00 31.55 286 GLU A O 1
ATOM 2194 N N . ALA A 1 287 ? 1.603 -12.472 -37.182 1.00 32.91 287 ALA A N 1
ATOM 2195 C CA . ALA A 1 287 ? 2.096 -12.751 -38.544 1.00 32.91 287 ALA A CA 1
ATOM 2196 C C . ALA A 1 287 ? 3.166 -11.831 -39.165 1.00 32.91 287 ALA A C 1
ATOM 2198 O O . ALA A 1 287 ? 2.872 -10.669 -39.513 1.00 32.91 287 ALA A O 1
#